Protein AF-0000000087536024 (afdb_homodimer)

pLDDT: mean 85.26, std 12.92, range [40.22, 97.88]

InterPro domains:
  IPR003742 RNA methyltransferase RlmH [PF02590] (1-146)
  IPR029026 tRNA (guanine-N1-)-methyltransferase, N-terminal [G3DSA:3.40.1280.10] (2-147)
  IPR029028 Alpha/beta knot methyltransferases [SSF75217] (9-145)

Foldseek 3Di:
DEEEEEFEADPPHDPVLVVLLVVLCVLCVVPYHYDYDYDHDPVVVLCVQPDPPQAAEAEEDADDADDDLQNVLVVVVVCVPVPGPYYYYYQYQDDPVVVVVLVPSHPPPRHYHHPYNDRDGRSVSSSSVSLSVSSSVCVVVVHDPPD/DEEEEEFEADPPHDPVLVVLLVVLCVLCVVPYHYDYDHDHDPVVVLCVQPDPPQAAEAEEDADDADDDLQNVLVVVVVVVPVPGPYYYYYQYQDDPVVVVVLVPSHPPPRHYHHPYNDRDGRSVSSSSVSLSVSSSVCVVVVHDPPD

Sequence (294 aa):
MKYEIYIQEPKKSQKFCKKAIAEYEKRLSRYCKISCKFVKKEKEWNSLLTKDTGMKKLLVQPGKAELTSEKLSDQLKKWEGSGMKGVMFFVPEWNEEATDKFAELGTDPIEPLVLSDFTMSSNMTGMVLYEQIYRGYRILHNHPYHKMKYEIYIQEPKKSQKFCKKAIAEYEKRLSRYCKISCKFVKKEKEWNSLLTKDTGMKKLLVQPGKAELTSEKLSDQLKKWEGSGMKGVMFFVPEWNEEATDKFAELGTDPIEPLVLSDFTMSSNMTGMVLYEQIYRGYRILHNHPYHK

Structure (mmCIF, N/CA/C/O backbone):
data_AF-0000000087536024-model_v1
#
loop_
_entity.id
_entity.type
_entity.pdbx_description
1 polymer 'Ribosomal RNA large subunit methyltransferase H'
#
loop_
_atom_site.group_PDB
_atom_site.id
_atom_site.type_symbol
_atom_site.label_atom_id
_atom_site.label_alt_id
_atom_site.label_comp_id
_atom_site.label_asym_id
_atom_site.label_entity_id
_atom_site.label_seq_id
_atom_site.pdbx_PDB_ins_code
_atom_site.Cartn_x
_atom_site.Cartn_y
_a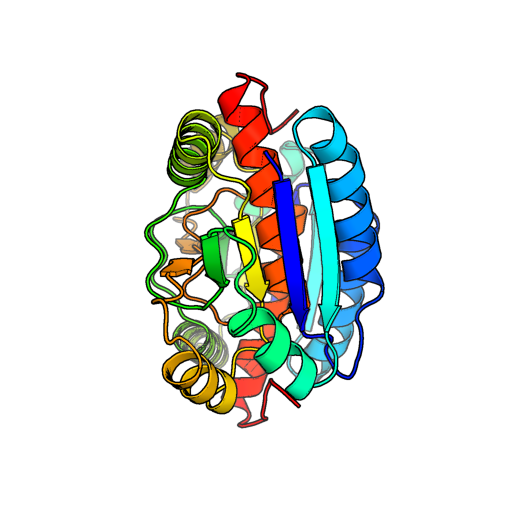tom_site.Cartn_z
_atom_site.occupancy
_atom_site.B_iso_or_equiv
_atom_site.auth_seq_id
_atom_site.auth_comp_id
_atom_site.auth_asym_id
_atom_site.auth_atom_id
_atom_site.pdbx_PDB_model_num
ATOM 1 N N . MET A 1 1 ? 10.164 -18.562 -12.812 1 88.75 1 MET A N 1
ATOM 2 C CA . MET A 1 1 ? 9.07 -18.75 -11.867 1 88.75 1 MET A CA 1
ATOM 3 C C . MET A 1 1 ? 7.793 -18.094 -12.375 1 88.75 1 MET A C 1
ATOM 5 O O . MET A 1 1 ? 7.848 -17.031 -13.016 1 88.75 1 MET A O 1
ATOM 9 N N . LYS A 1 2 ? 6.645 -18.797 -12.109 1 95.69 2 LYS A N 1
ATOM 10 C CA . LYS A 1 2 ? 5.348 -18.312 -12.555 1 95.69 2 LYS A CA 1
ATOM 11 C C . LYS A 1 2 ? 4.52 -17.797 -11.383 1 95.69 2 LYS A C 1
ATOM 13 O O . LYS A 1 2 ? 4.367 -18.484 -10.375 1 95.69 2 LYS A O 1
ATOM 18 N N . TYR A 1 3 ? 4.012 -16.531 -11.531 1 97.31 3 TYR A N 1
ATOM 19 C CA . TYR A 1 3 ? 3.115 -15.953 -10.531 1 97.31 3 TYR A CA 1
ATOM 20 C C . TYR A 1 3 ? 1.748 -15.656 -11.141 1 97.31 3 TYR A C 1
ATOM 22 O O . TYR A 1 3 ? 1.654 -15.062 -12.219 1 97.31 3 TYR A O 1
ATOM 30 N N . GLU A 1 4 ? 0.736 -16.078 -10.469 1 96.19 4 GLU A N 1
ATOM 31 C CA . GLU A 1 4 ? -0.632 -15.695 -10.805 1 96.19 4 GLU A CA 1
ATOM 32 C C . GLU A 1 4 ? -1.294 -14.938 -9.656 1 96.19 4 GLU A C 1
ATOM 34 O O . GLU A 1 4 ? -1.406 -15.461 -8.547 1 96.19 4 GLU A O 1
ATOM 39 N N . ILE A 1 5 ? -1.728 -13.727 -9.977 1 96.5 5 ILE A N 1
ATOM 40 C CA . ILE A 1 5 ? -2.332 -12.898 -8.938 1 96.5 5 ILE A CA 1
ATOM 41 C C . ILE A 1 5 ? -3.818 -12.703 -9.234 1 96.5 5 ILE A C 1
ATOM 43 O O . ILE A 1 5 ? -4.188 -12.219 -10.305 1 96.5 5 ILE A O 1
ATOM 47 N N . TYR A 1 6 ? -4.633 -13.125 -8.312 1 93.62 6 TYR A N 1
ATOM 48 C CA . TYR A 1 6 ? -6.078 -12.953 -8.406 1 93.62 6 TYR A CA 1
ATOM 49 C C . TYR A 1 6 ? -6.566 -11.875 -7.453 1 93.62 6 TYR A C 1
ATOM 51 O O . TYR A 1 6 ? -6.523 -12.055 -6.23 1 93.62 6 TYR A O 1
ATOM 59 N N . ILE A 1 7 ? -7.062 -10.766 -8.031 1 92.88 7 ILE A N 1
ATOM 60 C CA . ILE A 1 7 ? -7.5 -9.625 -7.242 1 92.88 7 ILE A CA 1
ATOM 61 C C . ILE A 1 7 ? -9.023 -9.492 -7.324 1 92.88 7 ILE A C 1
ATOM 63 O O . ILE A 1 7 ? -9.586 -9.477 -8.422 1 92.88 7 ILE A O 1
ATOM 67 N N . GLN A 1 8 ? -9.586 -9.453 -6.191 1 90.06 8 GLN A N 1
ATOM 68 C CA . GLN A 1 8 ? -11.023 -9.234 -6.207 1 90.06 8 GLN A CA 1
ATOM 69 C C . GLN A 1 8 ? -11.359 -7.84 -6.727 1 90.06 8 GLN A C 1
ATOM 71 O O . GLN A 1 8 ? -10.828 -6.84 -6.238 1 90.06 8 GLN A O 1
ATOM 76 N N . GLU A 1 9 ? -12.148 -7.816 -7.75 1 84.62 9 GLU A N 1
ATOM 77 C CA . GLU A 1 9 ? -12.539 -6.539 -8.336 1 84.62 9 GLU A CA 1
ATOM 78 C C . GLU A 1 9 ? -13.602 -5.84 -7.496 1 84.62 9 GLU A C 1
ATOM 80 O O . GLU A 1 9 ? -14.672 -6.398 -7.25 1 84.62 9 GLU A O 1
ATOM 85 N N . PRO A 1 10 ? -13.141 -4.629 -7.02 1 71.12 10 PRO A N 1
ATOM 86 C CA . PRO A 1 10 ? -14.172 -3.918 -6.262 1 71.12 10 PRO A CA 1
ATOM 87 C C . PRO A 1 10 ? -15.289 -3.371 -7.156 1 71.12 10 PRO A C 1
ATOM 89 O O . PRO A 1 10 ? -15.133 -3.32 -8.383 1 71.12 10 PRO A O 1
ATOM 92 N N . LYS A 1 11 ? -16.5 -3.182 -6.621 1 63.19 11 LYS A N 1
ATOM 93 C CA . LYS A 1 11 ? -17.641 -2.633 -7.336 1 63.19 11 LYS A CA 1
ATOM 94 C C . LYS A 1 11 ? -17.281 -1.325 -8.031 1 63.19 11 LYS A C 1
ATOM 96 O O . LYS A 1 11 ? -17.766 -1.051 -9.141 1 63.19 11 LYS A O 1
ATOM 101 N N . LYS A 1 12 ? -16.578 -0.546 -7.457 1 58.31 12 LYS A N 1
ATOM 102 C CA . LYS A 1 12 ? -16.094 0.674 -8.094 1 58.31 12 LYS A CA 1
ATOM 103 C C . LYS A 1 12 ? -14.609 0.573 -8.406 1 58.31 12 LYS A C 1
ATOM 105 O O . LYS A 1 12 ? -13.766 0.706 -7.512 1 58.31 12 LYS A O 1
ATOM 110 N N . SER A 1 13 ? -14.492 -0.101 -9.609 1 58.06 13 SER A N 1
ATOM 111 C CA . SER A 1 13 ? -13.133 -0.422 -10.039 1 58.06 13 SER A 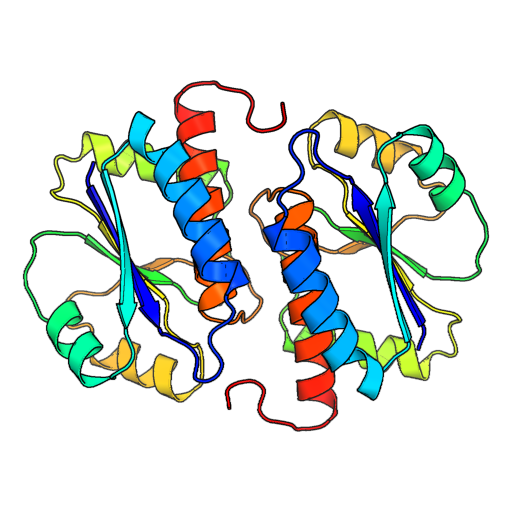CA 1
ATOM 112 C C . SER A 1 13 ? -12.281 0.837 -10.172 1 58.06 13 SER A C 1
ATOM 114 O O . SER A 1 13 ? -12.734 1.84 -10.734 1 58.06 13 SER A O 1
ATOM 116 N N . GLN A 1 14 ? -11.109 0.855 -9.609 1 65.31 14 GLN A N 1
ATOM 117 C CA . GLN A 1 14 ? -10.25 2.027 -9.719 1 65.31 14 GLN A CA 1
ATOM 118 C C . GLN A 1 14 ? -9.297 1.902 -10.906 1 65.31 14 GLN A C 1
ATOM 120 O O . GLN A 1 14 ? -8.477 0.985 -10.953 1 65.31 14 GLN A O 1
ATOM 125 N N . LYS A 1 15 ? -9.531 2.576 -12.07 1 76.06 15 LYS A N 1
ATOM 126 C CA . LYS A 1 15 ? -8.75 2.635 -13.305 1 76.06 15 LYS A CA 1
ATOM 127 C C . LYS A 1 15 ? -7.262 2.785 -13 1 76.06 15 LYS A C 1
ATOM 129 O O . LYS A 1 15 ? -6.422 2.205 -13.688 1 76.06 15 LYS A O 1
ATOM 134 N N . PHE A 1 16 ? -6.961 3.396 -11.953 1 81.75 16 PHE A N 1
ATOM 135 C CA . PHE A 1 16 ? -5.562 3.65 -11.625 1 81.75 16 PHE A CA 1
ATOM 136 C C . PHE A 1 16 ? -4.855 2.361 -11.219 1 81.75 16 PHE A C 1
ATOM 138 O O . PHE A 1 16 ? -3.664 2.191 -11.484 1 81.75 16 PHE A O 1
ATOM 145 N N . CYS A 1 17 ? -5.574 1.429 -10.695 1 87.12 17 CYS A N 1
ATOM 146 C CA . CYS A 1 17 ? -4.992 0.165 -10.258 1 87.12 17 CYS A CA 1
ATOM 147 C C . CYS A 1 17 ? -4.551 -0.678 -11.445 1 87.12 17 CYS A C 1
ATOM 149 O O . CYS A 1 17 ? -3.438 -1.206 -11.453 1 87.12 17 CYS A O 1
ATOM 151 N N . LYS A 1 18 ? -5.383 -0.719 -12.445 1 88.62 18 LYS A N 1
ATOM 152 C CA . LYS A 1 18 ? -5.074 -1.515 -13.633 1 88.62 18 LYS A CA 1
ATOM 153 C C . LYS A 1 18 ? -3.838 -0.978 -14.344 1 88.62 18 LYS A C 1
ATOM 155 O O . LYS A 1 18 ? -3.006 -1.752 -14.828 1 88.62 18 LYS A O 1
ATOM 160 N N . LYS A 1 19 ? -3.785 0.303 -14.398 1 88.25 19 LYS A N 1
ATOM 161 C CA . LYS A 1 19 ? -2.627 0.92 -15.039 1 88.25 19 LYS A CA 1
ATOM 162 C C . LYS A 1 19 ? -1.345 0.61 -14.273 1 88.25 19 LYS A C 1
ATOM 164 O O . LYS A 1 19 ? -0.315 0.297 -14.875 1 88.25 19 LYS A O 1
ATOM 169 N N . ALA A 1 20 ? -1.41 0.734 -12.977 1 90 20 ALA A N 1
ATOM 170 C CA . ALA A 1 20 ? -0.248 0.443 -12.141 1 90 20 ALA A CA 1
ATOM 171 C C . ALA A 1 20 ? 0.184 -1.014 -12.289 1 90 20 ALA A C 1
ATOM 173 O O . ALA A 1 20 ? 1.372 -1.302 -12.453 1 90 20 ALA A O 1
ATOM 174 N N . ILE A 1 21 ? -0.775 -1.881 -12.266 1 93.38 21 ILE A N 1
ATOM 175 C CA . ILE A 1 21 ? -0.502 -3.309 -12.375 1 93.38 21 ILE A CA 1
ATOM 176 C C . ILE A 1 21 ? 0.15 -3.609 -13.727 1 93.38 21 ILE A C 1
ATOM 178 O O . ILE A 1 21 ? 1.131 -4.352 -13.797 1 93.38 21 ILE A O 1
ATOM 182 N N . ALA A 1 22 ? -0.377 -3.045 -14.75 1 92.75 22 ALA A N 1
ATOM 183 C CA . ALA A 1 22 ? 0.18 -3.244 -16.094 1 92.75 22 ALA A CA 1
ATOM 184 C C . ALA A 1 22 ? 1.635 -2.787 -16.141 1 92.75 22 ALA A C 1
ATOM 186 O O . ALA A 1 22 ? 2.475 -3.447 -16.766 1 92.75 22 ALA A O 1
ATOM 187 N N . GLU A 1 23 ? 1.911 -1.717 -15.562 1 91.81 23 GLU A N 1
ATOM 188 C CA . GLU A 1 23 ? 3.275 -1.196 -15.539 1 91.81 23 GLU A CA 1
ATOM 189 C C . GLU A 1 23 ? 4.223 -2.156 -14.828 1 91.81 23 GLU A C 1
ATOM 191 O O . GLU A 1 23 ? 5.312 -2.443 -15.32 1 91.81 23 GLU A O 1
ATOM 196 N N . TYR A 1 24 ? 3.809 -2.627 -13.688 1 94.88 24 TYR A N 1
ATOM 197 C CA . TYR A 1 24 ? 4.668 -3.529 -12.93 1 94.88 24 TYR A CA 1
ATOM 198 C C . TYR A 1 24 ? 4.809 -4.871 -13.641 1 94.88 24 TYR A C 1
ATOM 200 O O . TYR A 1 24 ? 5.859 -5.512 -13.57 1 94.88 24 TYR A O 1
ATOM 208 N N . GLU A 1 25 ? 3.748 -5.32 -14.25 1 95.69 25 GLU A N 1
ATOM 209 C CA . GLU A 1 25 ? 3.846 -6.547 -15.039 1 95.69 25 GLU A CA 1
ATOM 210 C C . GLU A 1 25 ? 4.91 -6.422 -16.125 1 95.69 25 GLU A C 1
ATOM 212 O O . GLU A 1 25 ? 5.695 -7.348 -16.344 1 95.69 25 GLU A O 1
ATOM 217 N N . LYS A 1 26 ? 4.836 -5.324 -16.766 1 95 26 LYS A N 1
ATOM 218 C CA . LYS A 1 26 ? 5.836 -5.078 -17.797 1 95 26 LYS A CA 1
ATOM 219 C C . LYS A 1 26 ? 7.246 -5.113 -17.219 1 95 26 LYS A C 1
ATOM 221 O O . LYS A 1 26 ? 8.133 -5.777 -17.766 1 95 26 LYS A O 1
ATOM 226 N N . ARG A 1 27 ? 7.508 -4.449 -16.141 1 94.06 27 ARG A N 1
ATOM 227 C CA . ARG A 1 27 ? 8.82 -4.418 -15.5 1 94.06 27 ARG A CA 1
ATOM 228 C C . ARG A 1 27 ? 9.234 -5.812 -15.047 1 94.06 27 ARG A C 1
ATOM 230 O O . ARG A 1 27 ? 10.398 -6.191 -15.188 1 94.06 27 ARG A O 1
ATOM 237 N N . LEU A 1 28 ? 8.297 -6.52 -14.531 1 97.06 28 LEU A N 1
ATOM 238 C CA . LEU A 1 28 ? 8.562 -7.82 -13.93 1 97.06 28 LEU A CA 1
ATOM 239 C C . LEU A 1 28 ? 8.805 -8.875 -15 1 97.06 28 LEU A C 1
ATOM 241 O O . LEU A 1 28 ? 9.383 -9.93 -14.719 1 97.06 28 LEU A O 1
ATOM 245 N N . SER A 1 29 ? 8.281 -8.594 -16.188 1 95.69 29 SER A N 1
ATOM 246 C CA . SER A 1 29 ? 8.398 -9.555 -17.266 1 95.69 29 SER A CA 1
ATOM 247 C C . SER A 1 29 ? 9.859 -9.875 -17.578 1 95.69 29 SER A C 1
ATOM 249 O O . SER A 1 29 ? 10.164 -10.914 -18.156 1 95.69 29 SER A O 1
ATOM 251 N N . ARG A 1 30 ? 10.781 -9.086 -17.125 1 95 30 ARG A N 1
ATOM 252 C CA . ARG A 1 30 ? 12.211 -9.312 -17.312 1 95 30 ARG A CA 1
ATOM 253 C C . ARG A 1 30 ? 12.734 -10.367 -16.344 1 95 30 ARG A C 1
ATOM 255 O O . ARG A 1 30 ? 13.828 -10.898 -16.531 1 95 30 ARG A O 1
ATOM 262 N N . TYR A 1 31 ? 11.969 -10.625 -15.336 1 95.06 31 TYR A N 1
ATOM 263 C CA . TYR A 1 31 ? 12.469 -11.477 -14.258 1 95.06 31 TYR A CA 1
ATOM 264 C C . TYR A 1 31 ? 11.664 -12.766 -14.172 1 95.06 31 TYR A C 1
ATOM 266 O O . TYR A 1 31 ? 12.203 -13.82 -13.82 1 95.06 31 TYR A O 1
ATOM 274 N N . CYS A 1 32 ? 10.375 -12.648 -14.453 1 96.12 32 CYS A N 1
ATOM 275 C CA . CYS A 1 32 ? 9.484 -13.781 -14.219 1 96.12 32 CYS A CA 1
ATOM 276 C C . CYS A 1 32 ? 8.242 -13.695 -15.094 1 96.12 32 CYS A C 1
ATOM 278 O O . CYS A 1 32 ? 8.047 -12.703 -15.805 1 96.12 32 CYS A O 1
ATOM 280 N N . LYS A 1 33 ? 7.539 -14.805 -15.117 1 96.88 33 LYS A N 1
ATOM 281 C CA . LYS A 1 33 ? 6.199 -14.797 -15.703 1 96.88 33 LYS A CA 1
ATOM 282 C C . LYS A 1 33 ? 5.148 -14.438 -14.656 1 96.88 33 LYS A C 1
ATOM 284 O O . LYS A 1 33 ? 5.012 -15.125 -13.641 1 96.88 33 LYS A O 1
ATOM 289 N N . ILE A 1 34 ? 4.441 -13.328 -14.906 1 97.88 34 ILE A N 1
ATOM 290 C CA . ILE A 1 34 ? 3.463 -12.875 -13.922 1 97.88 34 ILE A CA 1
ATOM 291 C C . ILE A 1 34 ? 2.203 -12.383 -14.633 1 97.88 34 ILE A C 1
ATOM 293 O O . ILE A 1 34 ? 2.285 -11.734 -15.672 1 97.88 34 ILE A O 1
ATOM 297 N N . SER A 1 35 ? 1.067 -12.719 -14.047 1 96.69 35 SER A N 1
ATOM 298 C CA . SER A 1 35 ? -0.205 -12.281 -14.617 1 96.69 35 SER A CA 1
ATOM 299 C C . SER A 1 35 ? -1.207 -11.93 -13.523 1 96.69 35 SER A C 1
ATOM 301 O O . SER A 1 35 ? -1.094 -12.414 -12.391 1 96.69 35 SER A O 1
ATOM 303 N N . CYS A 1 36 ? -2.062 -11.078 -13.914 1 96.12 36 CYS A N 1
ATOM 304 C CA . CYS A 1 36 ? -3.123 -10.656 -13.008 1 96.12 36 CYS A CA 1
ATOM 305 C C . CYS A 1 36 ? -4.496 -10.961 -13.594 1 96.12 36 CYS A C 1
ATOM 307 O O . CYS A 1 36 ? -4.723 -10.766 -14.789 1 96.12 36 CYS A O 1
ATOM 309 N N . LYS A 1 37 ? -5.367 -11.484 -12.773 1 93.56 37 LYS A N 1
ATOM 310 C CA . LYS A 1 37 ? -6.777 -11.641 -13.125 1 93.56 37 LYS A CA 1
ATOM 311 C C . LYS A 1 37 ? -7.676 -11.008 -12.062 1 93.56 37 LYS A C 1
ATOM 313 O O . LYS A 1 37 ? -7.543 -11.297 -10.875 1 93.56 37 LYS A O 1
ATOM 318 N N . PHE A 1 38 ? -8.508 -10.133 -12.516 1 92.25 38 PHE A N 1
ATOM 319 C CA . PHE A 1 38 ? -9.508 -9.555 -11.625 1 92.25 38 PHE A CA 1
ATOM 320 C C . PHE A 1 38 ? -10.727 -10.469 -11.508 1 92.25 38 PHE A C 1
ATOM 322 O O . PHE A 1 38 ? -11.289 -10.891 -12.523 1 92.25 38 PHE A O 1
ATOM 329 N N . VAL A 1 39 ? -11.055 -10.797 -10.289 1 88.69 39 VAL A N 1
ATOM 330 C CA . VAL A 1 39 ? -12.133 -11.742 -10.031 1 88.69 39 VAL A CA 1
ATOM 331 C C . VAL A 1 39 ? -13.336 -11.016 -9.438 1 88.69 39 VAL A C 1
ATOM 333 O O . VAL A 1 39 ? -13.211 -10.32 -8.43 1 88.69 39 VAL A O 1
ATOM 336 N N . LYS A 1 40 ? -14.484 -11.133 -10.016 1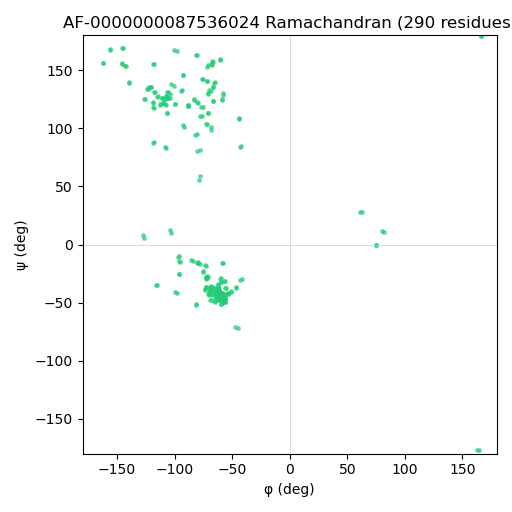 80.81 40 LYS A N 1
ATOM 337 C CA . LYS A 1 40 ? -15.695 -10.453 -9.57 1 80.81 40 LYS A CA 1
ATOM 338 C C . LYS A 1 40 ? -16.578 -11.383 -8.742 1 80.81 40 LYS A C 1
ATOM 340 O O . LYS A 1 40 ? -17.109 -10.977 -7.699 1 80.81 40 LYS A O 1
ATOM 345 N N . LYS A 1 41 ? -16.688 -12.594 -9.164 1 74.44 41 LYS A N 1
ATOM 346 C CA . LYS A 1 41 ? -17.672 -13.508 -8.594 1 74.44 41 LYS A CA 1
ATOM 347 C C . LYS A 1 41 ? -17.031 -14.453 -7.582 1 74.44 41 LYS A C 1
ATOM 349 O O . LYS A 1 41 ? -15.938 -14.977 -7.82 1 74.44 41 LYS A O 1
ATOM 354 N N . GLU A 1 42 ? -17.672 -14.609 -6.555 1 71.12 42 GLU A N 1
ATOM 355 C CA . GLU A 1 42 ? -17.234 -15.523 -5.5 1 71.12 42 GLU A CA 1
ATOM 356 C C . GLU A 1 42 ? -16.984 -16.922 -6.047 1 71.12 42 GLU A C 1
ATOM 358 O O . GLU A 1 42 ? -16.031 -17.578 -5.648 1 71.12 42 GLU A O 1
ATOM 363 N N . LYS A 1 43 ? -17.859 -17.406 -6.922 1 73.38 43 LYS A N 1
ATOM 364 C CA . LYS A 1 43 ? -17.75 -18.75 -7.488 1 73.38 43 LYS A CA 1
ATOM 365 C C . LYS A 1 43 ? -16.406 -18.953 -8.188 1 73.38 43 LYS A C 1
ATOM 367 O O . LYS A 1 43 ? -15.844 -20.047 -8.148 1 73.38 43 LYS A O 1
ATOM 372 N N . GLU A 1 44 ? -15.938 -17.969 -8.68 1 80.06 44 GLU A N 1
ATOM 373 C CA . GLU A 1 44 ? -14.641 -18.047 -9.344 1 80.06 44 GLU A CA 1
ATOM 374 C C . GLU A 1 44 ? -13.516 -18.297 -8.344 1 80.06 44 GLU A C 1
ATOM 376 O O . GLU A 1 44 ? -12.594 -19.062 -8.609 1 80.06 44 GLU A O 1
ATOM 381 N N . TRP A 1 45 ? -13.672 -17.688 -7.184 1 77.81 45 TRP A N 1
ATOM 382 C CA . TRP A 1 45 ? -12.695 -17.875 -6.117 1 77.81 45 TRP A CA 1
ATOM 383 C C . TRP A 1 45 ? -12.633 -19.344 -5.695 1 77.81 45 TRP A C 1
ATOM 385 O O . TRP A 1 45 ? -11.555 -19.922 -5.574 1 77.81 45 TRP A O 1
ATOM 395 N N . ASN A 1 46 ? -13.789 -19.891 -5.574 1 76.44 46 ASN A N 1
ATOM 396 C CA . ASN A 1 46 ? -13.891 -21.266 -5.113 1 76.44 46 ASN A CA 1
ATOM 397 C C . ASN A 1 46 ? -13.234 -22.234 -6.094 1 76.44 46 ASN A C 1
ATOM 399 O O . ASN A 1 46 ? -12.5 -23.141 -5.684 1 76.44 46 ASN A O 1
ATOM 403 N N . SER A 1 47 ? -13.484 -22.031 -7.297 1 81.94 47 SER A N 1
ATOM 404 C CA . SER A 1 47 ? -12.906 -22.875 -8.328 1 81.94 47 SER A CA 1
ATOM 405 C C . SER A 1 47 ? -11.383 -22.781 -8.336 1 81.94 47 SER A C 1
ATOM 407 O O . SER A 1 47 ? -10.688 -23.797 -8.453 1 81.94 47 SER A O 1
ATOM 409 N N . LEU A 1 48 ? -10.898 -21.625 -8.102 1 81.62 48 LEU A N 1
ATOM 410 C CA . LEU A 1 48 ? -9.461 -21.391 -8.141 1 81.62 48 LEU A CA 1
ATOM 411 C C . LEU A 1 48 ? -8.781 -22 -6.914 1 81.62 48 LEU A C 1
ATOM 413 O O . LEU A 1 48 ? -7.691 -22.562 -7.016 1 81.62 48 LEU A O 1
ATOM 417 N N . LEU A 1 49 ? -9.438 -21.875 -5.859 1 78.75 49 LEU A N 1
ATOM 418 C CA . LEU A 1 49 ? -8.867 -22.328 -4.594 1 78.75 49 LEU A CA 1
ATOM 419 C C . LEU A 1 49 ? -8.859 -23.844 -4.523 1 78.75 49 LEU A C 1
ATOM 421 O O . LEU A 1 49 ? -7.973 -24.438 -3.902 1 78.75 49 LEU A O 1
ATOM 425 N N . THR A 1 50 ? -9.773 -24.422 -5.191 1 79 50 THR A N 1
ATOM 426 C CA . THR A 1 50 ? -9.93 -25.875 -5.066 1 79 50 THR A CA 1
ATOM 427 C C . THR A 1 50 ? -9.203 -26.594 -6.203 1 79 50 THR A C 1
ATOM 429 O O . THR A 1 50 ? -8.961 -27.797 -6.125 1 79 50 THR A O 1
ATOM 432 N N . LYS A 1 51 ? -8.852 -25.844 -7.191 1 80.25 51 LYS A N 1
ATOM 433 C CA . LYS A 1 51 ? -8.156 -26.438 -8.328 1 80.25 51 LYS A CA 1
ATOM 434 C C . LYS A 1 51 ? -6.734 -26.844 -7.945 1 80.25 51 LYS A C 1
ATOM 436 O O . LYS A 1 51 ? -6.031 -26.094 -7.27 1 80.25 51 LYS A O 1
ATOM 441 N N . ASP A 1 52 ? -6.398 -28.031 -8.273 1 81.12 52 ASP A N 1
ATOM 442 C CA . ASP A 1 52 ? -5.031 -28.5 -8.062 1 81.12 52 ASP A CA 1
ATOM 443 C C . ASP A 1 52 ? -4.117 -28.047 -9.195 1 81.12 52 ASP A C 1
ATOM 445 O O . ASP A 1 52 ? -4.039 -28.703 -10.234 1 81.12 52 ASP A O 1
ATOM 449 N N . THR A 1 53 ? -3.461 -27 -9.078 1 82.69 53 THR A N 1
ATOM 450 C CA . THR A 1 53 ? -2.584 -26.422 -10.094 1 82.69 53 THR A CA 1
ATOM 451 C C . THR A 1 53 ? -1.136 -26.828 -9.852 1 82.69 53 THR A C 1
ATOM 453 O O . THR A 1 53 ? -0.286 -26.672 -10.734 1 82.69 53 THR A O 1
ATOM 456 N N . GLY A 1 54 ? -0.918 -27.438 -8.664 1 87.5 54 GLY A N 1
ATOM 457 C CA . GLY A 1 54 ? 0.457 -27.719 -8.281 1 87.5 54 GLY A CA 1
ATOM 458 C C . GLY A 1 54 ? 1.205 -26.469 -7.836 1 87.5 54 GLY A C 1
ATOM 459 O O . GLY A 1 54 ? 2.377 -26.547 -7.461 1 87.5 54 GLY A O 1
ATOM 460 N N . MET A 1 55 ? 0.527 -25.391 -7.871 1 91.38 55 MET A N 1
ATOM 461 C CA . MET A 1 55 ? 1.132 -24.125 -7.461 1 91.38 55 MET A CA 1
ATOM 462 C C . MET A 1 55 ? 0.869 -23.859 -5.984 1 91.38 55 MET A C 1
ATOM 464 O O . MET A 1 55 ? -0.14 -24.297 -5.434 1 91.38 55 MET A O 1
ATOM 468 N N . LYS A 1 56 ? 1.83 -23.25 -5.402 1 90.81 56 LYS A N 1
ATOM 469 C CA . LYS A 1 56 ? 1.6 -22.766 -4.043 1 90.81 56 LYS A CA 1
ATOM 470 C C . LYS A 1 56 ? 0.533 -21.688 -4.016 1 90.81 56 LYS A C 1
ATOM 472 O O . LYS A 1 56 ? 0.507 -20.812 -4.887 1 90.81 56 LYS A O 1
ATOM 477 N N . LYS A 1 57 ? -0.311 -21.766 -3 1 90.25 57 LYS A N 1
ATOM 478 C CA . LYS A 1 57 ? -1.383 -20.781 -2.879 1 90.25 57 LYS A CA 1
ATOM 479 C C . LYS A 1 57 ? -1.202 -19.922 -1.631 1 90.25 57 LYS A C 1
ATOM 481 O O . LYS A 1 57 ? -1.024 -20.453 -0.529 1 90.25 57 LYS A O 1
ATOM 486 N N . LEU A 1 58 ? -1.226 -18.625 -1.847 1 91.38 58 LEU A N 1
ATOM 487 C CA . LEU A 1 58 ? -1.095 -17.672 -0.749 1 91.38 58 LEU A CA 1
ATOM 488 C C . LEU A 1 58 ? -2.295 -16.734 -0.698 1 91.38 58 LEU A C 1
ATOM 490 O O . LEU A 1 58 ? -2.732 -16.219 -1.731 1 91.38 58 LEU A O 1
ATOM 494 N N . LEU A 1 59 ? -2.793 -16.531 0.502 1 90.12 59 LEU A N 1
ATOM 495 C CA . LEU A 1 59 ? -3.838 -15.547 0.743 1 90.12 59 LEU A CA 1
ATOM 496 C C . LEU A 1 59 ? -3.246 -14.258 1.31 1 90.12 59 LEU A C 1
ATOM 498 O O . LEU A 1 59 ? -2.635 -14.273 2.381 1 90.12 59 LEU A O 1
ATOM 502 N N . VAL A 1 60 ? -3.496 -13.195 0.542 1 91.62 60 VAL A N 1
ATOM 503 C CA . VAL A 1 60 ? -3.002 -11.906 1.029 1 91.62 60 VAL A CA 1
ATOM 504 C C . VAL A 1 60 ? -4.051 -11.266 1.936 1 91.62 60 VAL A C 1
ATOM 506 O O . VAL A 1 60 ? -5.176 -11.008 1.508 1 91.62 60 VAL A O 1
ATOM 509 N N . GLN A 1 61 ? -3.584 -11.07 3.156 1 88.25 61 GLN A N 1
ATOM 510 C CA . GLN A 1 61 ? -4.516 -10.562 4.156 1 88.25 61 GLN A CA 1
ATOM 511 C C . GLN A 1 61 ? -3.811 -9.641 5.148 1 88.25 61 GLN A C 1
ATOM 513 O O . GLN A 1 61 ? -2.586 -9.688 5.285 1 88.25 61 GLN A O 1
ATOM 518 N N . PRO A 1 62 ? -4.691 -8.742 5.734 1 88.69 62 PRO A N 1
ATOM 519 C CA . PRO A 1 62 ? -4.082 -7.953 6.801 1 88.69 62 PRO A CA 1
ATOM 520 C C . PRO A 1 62 ? -3.697 -8.797 8.016 1 88.69 62 PRO A C 1
ATOM 522 O O . PRO A 1 62 ? -4.258 -9.875 8.227 1 88.69 62 PRO A O 1
ATOM 525 N N . GLY A 1 63 ? -2.73 -8.273 8.789 1 86 63 GLY A N 1
ATOM 526 C CA . GLY A 1 63 ? -2.258 -8.938 9.992 1 86 63 GLY A CA 1
ATOM 527 C C . GLY A 1 63 ? -0.938 -8.391 10.5 1 86 63 GLY A C 1
ATOM 528 O O . GLY A 1 63 ? -0.478 -7.34 10.039 1 86 63 GLY A O 1
ATOM 529 N N . LYS A 1 64 ? -0.428 -9.008 11.547 1 79.69 64 LYS A N 1
ATOM 530 C CA . LYS A 1 64 ? 0.878 -8.586 12.039 1 79.69 64 LYS A CA 1
ATOM 531 C C . LYS A 1 64 ? 1.982 -8.938 11.047 1 79.69 64 LYS A C 1
ATOM 533 O O . LYS A 1 64 ? 2.422 -10.094 10.984 1 79.69 64 LYS A O 1
ATOM 538 N N . ALA A 1 65 ? 2.312 -7.957 10.328 1 72.44 65 ALA A N 1
ATOM 539 C CA . ALA A 1 65 ? 3.293 -8.164 9.266 1 72.44 65 ALA A CA 1
ATOM 540 C C . ALA A 1 65 ? 4.664 -8.508 9.844 1 72.44 65 ALA A C 1
ATOM 542 O O . ALA A 1 65 ? 5.07 -7.945 10.867 1 72.44 65 ALA A O 1
ATOM 543 N N . GLU A 1 66 ? 5.266 -9.531 9.195 1 78.5 66 GLU A N 1
ATOM 544 C CA . GLU A 1 66 ? 6.629 -9.883 9.578 1 78.5 66 GLU A CA 1
ATOM 545 C C . GLU A 1 66 ? 7.555 -9.93 8.367 1 78.5 66 GLU A C 1
ATOM 547 O O . GLU A 1 66 ? 8.742 -10.234 8.5 1 78.5 66 GLU A O 1
ATOM 552 N N . LEU A 1 67 ? 7.031 -9.508 7.277 1 86.06 67 LEU A N 1
ATOM 553 C CA . LEU A 1 67 ? 7.816 -9.594 6.051 1 86.06 67 LEU A CA 1
ATOM 554 C C . LEU A 1 67 ? 8.367 -8.219 5.66 1 86.06 67 LEU A C 1
ATOM 556 O O . LEU A 1 67 ? 7.625 -7.234 5.652 1 86.06 67 LEU A O 1
ATOM 560 N N . THR A 1 68 ? 9.625 -8.164 5.477 1 91.38 68 THR A N 1
ATOM 561 C CA . THR A 1 68 ? 10.273 -7.012 4.859 1 91.38 68 THR A CA 1
ATOM 562 C C . THR A 1 68 ? 10.531 -7.266 3.377 1 91.38 68 THR A C 1
ATOM 564 O O . THR A 1 68 ? 10.375 -8.391 2.9 1 91.38 68 THR A O 1
ATOM 567 N N . SER A 1 69 ? 10.844 -6.219 2.74 1 94 69 SER A N 1
ATOM 568 C CA . SER A 1 69 ? 11.188 -6.395 1.333 1 94 69 SER A CA 1
ATOM 569 C C . SER A 1 69 ? 12.32 -7.398 1.161 1 94 69 SER A C 1
ATOM 571 O O . SER A 1 69 ? 12.289 -8.234 0.252 1 94 69 SER A O 1
ATOM 573 N N . GLU A 1 70 ? 13.258 -7.348 2.08 1 93.31 70 GLU A N 1
ATOM 574 C CA . GLU A 1 70 ? 14.398 -8.266 2.023 1 93.31 70 GLU A CA 1
ATOM 575 C C . GLU A 1 70 ? 13.953 -9.703 2.285 1 93.31 70 GLU A C 1
ATOM 577 O O . GLU A 1 70 ? 14.414 -10.633 1.612 1 93.31 70 GLU A O 1
ATOM 582 N N . LYS A 1 71 ? 13.117 -9.844 3.248 1 94.31 71 LYS A N 1
ATOM 583 C CA . LYS A 1 71 ? 12.617 -11.18 3.564 1 94.31 71 LYS A CA 1
ATOM 584 C C . LYS A 1 71 ? 11.789 -11.742 2.418 1 94.31 71 LYS A C 1
ATOM 586 O O . LYS A 1 71 ? 11.836 -12.938 2.135 1 94.31 71 LYS A O 1
ATOM 591 N N . LEU A 1 72 ? 11.008 -10.891 1.757 1 94.75 72 LEU A N 1
ATOM 592 C CA . LEU A 1 72 ? 10.258 -11.344 0.586 1 94.75 72 LEU A CA 1
ATOM 593 C C . LEU A 1 72 ? 11.203 -11.742 -0.542 1 94.75 72 LEU A C 1
ATOM 595 O O . LEU A 1 72 ? 10.969 -12.734 -1.232 1 94.75 72 LEU A O 1
ATOM 599 N N . SER A 1 73 ? 12.211 -10.969 -0.7 1 95.69 73 SER A N 1
ATOM 600 C CA . SER A 1 73 ? 13.211 -11.312 -1.703 1 95.69 73 SER A CA 1
ATOM 601 C C . SER A 1 73 ? 13.781 -12.703 -1.458 1 95.69 73 SER A C 1
ATOM 603 O O . SER A 1 73 ? 13.914 -13.5 -2.391 1 95.69 73 SER A O 1
ATOM 605 N N . ASP A 1 74 ? 14.117 -12.922 -0.207 1 95.56 74 ASP A N 1
ATOM 606 C CA . ASP A 1 74 ? 14.625 -14.234 0.168 1 95.56 74 ASP A CA 1
ATOM 607 C C . ASP A 1 74 ? 13.609 -15.328 -0.151 1 95.56 74 ASP A C 1
ATOM 609 O O . ASP A 1 74 ? 13.984 -16.406 -0.621 1 95.56 74 ASP A O 1
ATOM 613 N N . GLN A 1 75 ? 12.383 -15.062 0.114 1 94.12 75 GLN A N 1
ATOM 614 C CA . GLN A 1 75 ? 11.32 -16.016 -0.162 1 94.12 75 GLN A CA 1
ATOM 615 C C . GLN A 1 75 ? 11.188 -16.281 -1.66 1 94.12 75 GLN A C 1
ATOM 617 O O . GLN A 1 75 ? 10.992 -17.422 -2.084 1 94.12 75 GLN A O 1
ATOM 622 N N . LEU A 1 76 ? 11.258 -15.242 -2.447 1 95.25 76 LEU A N 1
ATOM 623 C CA . LEU A 1 76 ? 11.211 -15.383 -3.898 1 95.25 76 LEU A CA 1
ATOM 624 C C . LEU A 1 76 ? 12.336 -16.281 -4.395 1 95.25 76 LEU A C 1
ATOM 626 O O . LEU A 1 76 ? 12.117 -17.156 -5.23 1 95.25 76 LEU A O 1
ATOM 630 N N . LYS A 1 77 ? 13.492 -16.094 -3.842 1 95.31 77 LYS A N 1
ATOM 631 C CA . LYS A 1 77 ? 14.648 -16.906 -4.188 1 95.31 77 LYS A CA 1
ATOM 632 C C . LYS A 1 77 ? 14.406 -18.375 -3.846 1 95.31 77 LYS A C 1
ATOM 634 O O . LYS A 1 77 ? 14.711 -19.266 -4.645 1 95.31 77 LYS A O 1
ATOM 639 N N . LYS A 1 78 ? 13.898 -18.516 -2.686 1 95 78 LYS A N 1
ATOM 640 C CA . LYS A 1 78 ? 13.602 -19.875 -2.24 1 95 78 LYS A CA 1
ATOM 641 C C . LYS A 1 78 ? 12.602 -20.562 -3.178 1 95 78 LYS A C 1
ATOM 643 O O . LYS A 1 78 ? 12.758 -21.734 -3.514 1 95 78 LYS A O 1
ATOM 648 N N . TRP A 1 79 ? 11.562 -19.844 -3.559 1 93.94 79 TRP A N 1
ATOM 649 C CA . TRP A 1 79 ? 10.57 -20.391 -4.48 1 93.94 79 TRP A CA 1
ATOM 650 C C . TRP A 1 79 ? 11.211 -20.75 -5.816 1 93.94 79 TRP A C 1
ATOM 652 O O . TRP A 1 79 ? 10.938 -21.812 -6.371 1 93.94 79 TRP A O 1
ATOM 662 N N . GLU A 1 80 ? 12.008 -19.922 -6.316 1 92.12 80 GLU A N 1
ATOM 663 C CA . GLU A 1 80 ? 12.664 -20.156 -7.598 1 92.12 80 GLU A CA 1
ATOM 664 C C . GLU A 1 80 ? 13.547 -21.406 -7.551 1 92.12 80 GLU A C 1
ATOM 666 O O . GLU A 1 80 ? 13.617 -22.156 -8.523 1 92.12 80 GLU A O 1
ATOM 671 N N . GLY A 1 81 ? 14.195 -21.641 -6.465 1 92.38 81 GLY A N 1
ATOM 672 C CA . GLY A 1 81 ? 15.109 -22.766 -6.332 1 92.38 81 GLY A CA 1
ATOM 673 C C . GLY A 1 81 ? 14.422 -24.062 -5.957 1 92.38 81 GLY A C 1
ATOM 674 O O . GLY A 1 81 ? 15.031 -25.125 -5.992 1 92.38 81 GLY A O 1
ATOM 675 N N . SER A 1 82 ? 13.227 -24.016 -5.539 1 92.19 82 SER A N 1
ATOM 676 C CA . SER A 1 82 ? 12.523 -25.172 -5.012 1 92.19 82 SER A CA 1
ATOM 677 C C . SER A 1 82 ? 11.992 -26.062 -6.133 1 92.19 82 SER A C 1
ATOM 679 O O . SER A 1 82 ? 11.586 -27.203 -5.895 1 92.19 82 SER A O 1
ATOM 681 N N . GLY A 1 83 ? 11.906 -25.641 -7.402 1 89.31 83 GLY A N 1
ATOM 682 C CA . GLY A 1 83 ? 11.359 -26.391 -8.516 1 89.31 83 GLY A CA 1
ATOM 683 C C . GLY A 1 83 ? 9.844 -26.359 -8.578 1 89.31 83 GLY A C 1
ATOM 684 O O . GLY A 1 83 ? 9.234 -27.109 -9.336 1 89.31 83 GLY A O 1
ATOM 685 N N . MET A 1 84 ? 9.289 -25.5 -7.805 1 89.69 84 MET A N 1
ATOM 686 C CA . MET A 1 84 ? 7.836 -25.391 -7.793 1 89.69 84 MET A CA 1
ATOM 687 C C . MET A 1 84 ? 7.316 -24.844 -9.117 1 89.69 84 MET A C 1
ATOM 689 O O . MET A 1 84 ? 8.039 -24.125 -9.82 1 89.69 84 MET A O 1
ATOM 693 N N . LYS A 1 85 ? 6.09 -25.188 -9.391 1 91.44 85 LYS A N 1
ATOM 694 C CA . LYS A 1 85 ? 5.457 -24.766 -10.633 1 91.44 85 LYS A CA 1
ATOM 695 C C . LYS A 1 85 ? 5.203 -23.266 -10.641 1 91.44 85 LYS A C 1
ATOM 697 O O . LYS A 1 85 ? 5.293 -22.625 -11.688 1 91.44 85 LYS A O 1
ATOM 702 N N . GLY A 1 86 ? 4.793 -22.719 -9.5 1 94.69 86 GLY A N 1
ATOM 703 C CA . GLY A 1 86 ? 4.484 -21.312 -9.383 1 94.69 86 GLY A CA 1
ATOM 704 C C . GLY A 1 86 ? 3.723 -20.969 -8.117 1 94.69 86 GLY A C 1
ATOM 705 O O . GLY A 1 86 ? 3.525 -21.812 -7.254 1 94.69 86 GLY A O 1
ATOM 706 N N . VAL A 1 87 ? 3.449 -19.766 -7.988 1 94.81 87 VAL A N 1
ATOM 707 C CA . VAL A 1 87 ? 2.727 -19.281 -6.816 1 94.81 87 VAL A CA 1
ATOM 708 C C . VAL A 1 87 ? 1.469 -18.547 -7.254 1 94.81 87 VAL A C 1
ATOM 710 O O . VAL A 1 87 ? 1.514 -17.719 -8.18 1 94.81 87 VAL A O 1
ATOM 713 N N . MET A 1 88 ? 0.35 -18.859 -6.594 1 93.88 88 MET A N 1
ATOM 714 C CA . MET A 1 88 ? -0.908 -18.141 -6.77 1 93.88 88 MET A CA 1
ATOM 715 C C . MET A 1 88 ? -1.196 -17.25 -5.566 1 93.88 88 MET A C 1
ATOM 717 O O . MET A 1 88 ? -1.193 -17.719 -4.426 1 93.88 88 MET A O 1
ATOM 721 N N . PHE A 1 89 ? -1.421 -15.992 -5.887 1 94.5 89 PHE A N 1
ATOM 722 C CA . PHE A 1 89 ? -1.8 -15.055 -4.836 1 94.5 89 PHE A CA 1
ATOM 723 C C . PHE A 1 89 ? -3.281 -14.711 -4.926 1 94.5 89 PHE A C 1
ATOM 725 O O . PHE A 1 89 ? -3.781 -14.375 -6.004 1 94.5 89 PHE A O 1
ATOM 732 N N . PHE A 1 90 ? -3.91 -14.797 -3.799 1 91.5 90 PHE A N 1
ATOM 733 C CA . PHE A 1 90 ? -5.309 -14.391 -3.709 1 91.5 90 PHE A CA 1
ATOM 734 C C . PHE A 1 90 ? -5.449 -13.117 -2.885 1 91.5 90 PHE A C 1
ATOM 736 O O . PHE A 1 90 ? -5.055 -13.078 -1.716 1 91.5 90 PHE A O 1
ATOM 743 N N . VAL A 1 91 ? -6.023 -12.102 -3.545 1 92.25 91 VAL A N 1
ATOM 744 C CA . VAL A 1 91 ? -6.191 -10.789 -2.928 1 92.25 91 VAL A CA 1
ATOM 745 C C . VAL A 1 91 ? -7.676 -10.445 -2.844 1 92.25 91 VAL A C 1
ATOM 747 O O . VAL A 1 91 ? -8.227 -9.805 -3.742 1 92.25 91 VAL A O 1
ATOM 750 N N . PRO A 1 92 ? -8.289 -10.852 -1.804 1 89 92 PRO A N 1
ATOM 751 C CA . PRO A 1 92 ? -9.711 -10.539 -1.646 1 89 92 PRO A CA 1
ATOM 752 C C . PRO A 1 92 ? -9.953 -9.125 -1.127 1 89 92 PRO A C 1
ATOM 754 O O . PRO A 1 92 ? -9.016 -8.445 -0.715 1 89 92 PRO A O 1
ATOM 757 N N . GLU A 1 93 ? -11.195 -8.711 -1.311 1 86.94 93 GLU A N 1
ATOM 758 C CA . GLU A 1 93 ? -11.633 -7.562 -0.52 1 86.94 93 GLU A CA 1
ATOM 759 C C . GLU A 1 93 ? -11.836 -7.945 0.942 1 86.94 93 GLU A C 1
ATOM 761 O O . GLU A 1 93 ? -12.828 -8.594 1.286 1 86.94 93 GLU A O 1
ATOM 766 N N . TRP A 1 94 ? -10.914 -7.562 1.712 1 80.25 94 TRP A N 1
ATOM 767 C CA . TRP A 1 94 ? -10.906 -8.062 3.08 1 80.25 94 TRP A CA 1
ATOM 768 C C . TRP A 1 94 ? -12.039 -7.457 3.895 1 80.25 94 TRP A C 1
ATOM 770 O O . TRP A 1 94 ? -12.195 -6.234 3.943 1 80.25 94 TRP A O 1
ATOM 780 N N . ASN A 1 95 ? -12.859 -8.273 4.211 1 75.19 95 ASN A N 1
ATOM 781 C CA . ASN A 1 95 ? -13.969 -8.023 5.121 1 75.19 95 ASN A CA 1
ATOM 782 C C . ASN A 1 95 ? -14.305 -9.258 5.957 1 75.19 95 ASN A C 1
ATOM 784 O O . ASN A 1 95 ? -13.609 -10.266 5.883 1 75.19 95 ASN A O 1
ATOM 788 N N . GLU A 1 96 ? -15.102 -9.117 6.934 1 65.69 96 GLU A N 1
ATOM 789 C CA . GLU A 1 96 ? -15.484 -10.227 7.801 1 65.69 96 GLU A CA 1
ATOM 790 C C . GLU A 1 96 ? -15.867 -11.461 6.984 1 65.69 96 GLU A C 1
ATOM 792 O O . GLU A 1 96 ? -15.492 -12.578 7.336 1 65.69 96 GLU A O 1
ATOM 797 N N . GLU A 1 97 ? -16.516 -11.281 5.887 1 62.97 97 GLU A N 1
ATOM 798 C CA . GLU A 1 97 ? -16.969 -12.383 5.039 1 62.97 97 GLU A CA 1
ATOM 799 C C . GLU A 1 97 ? -15.805 -13.094 4.367 1 62.97 97 GLU A C 1
ATOM 801 O O . GLU A 1 97 ? -15.789 -14.32 4.266 1 62.97 97 GLU A O 1
ATOM 806 N N . ALA A 1 98 ? -14.852 -12.281 3.93 1 64.62 98 ALA A N 1
ATOM 807 C CA . ALA A 1 98 ? -13.672 -12.867 3.299 1 64.62 98 ALA A CA 1
ATOM 808 C C . ALA A 1 98 ? -12.898 -13.742 4.281 1 64.62 98 ALA A C 1
ATOM 810 O O . ALA A 1 98 ? -12.43 -14.828 3.922 1 64.62 98 ALA A O 1
ATOM 811 N N . THR A 1 99 ? -12.789 -13.258 5.473 1 66.19 99 THR A N 1
ATOM 812 C CA . THR A 1 99 ? -12.078 -14 6.512 1 66.19 99 THR A CA 1
ATOM 813 C C . THR A 1 99 ? -12.68 -15.391 6.684 1 66.19 99 THR A C 1
ATOM 815 O O . THR A 1 99 ? -11.953 -16.391 6.699 1 66.19 99 THR A O 1
ATOM 818 N N . ASP A 1 100 ? -13.938 -15.414 6.805 1 65.81 100 ASP A N 1
ATOM 819 C CA . ASP A 1 100 ? -14.648 -16.672 7.023 1 65.81 100 ASP A CA 1
ATOM 820 C C . ASP A 1 100 ? -14.516 -17.594 5.816 1 65.81 100 ASP A C 1
ATOM 822 O O . ASP A 1 100 ? -14.281 -18.797 5.965 1 65.81 100 ASP A O 1
ATOM 826 N N . LYS A 1 101 ? -14.609 -17.031 4.695 1 65.75 101 LYS A N 1
ATOM 827 C CA . LYS A 1 101 ? -14.617 -17.797 3.453 1 65.75 101 LYS A CA 1
ATOM 828 C C . LYS A 1 101 ? -13.258 -18.453 3.209 1 65.75 101 LYS A C 1
ATOM 830 O O . LYS A 1 101 ? -13.188 -19.641 2.869 1 65.75 101 LYS A O 1
ATOM 835 N N . PHE A 1 102 ? -12.344 -17.719 3.348 1 68.12 102 PHE A N 1
ATOM 836 C CA . PHE A 1 102 ? -11.023 -18.266 3.047 1 68.12 102 PHE A CA 1
ATOM 837 C C . PHE A 1 102 ? -10.586 -19.234 4.133 1 68.12 102 PHE A C 1
ATOM 839 O O . PHE A 1 102 ? -9.852 -20.188 3.857 1 68.12 102 PHE A O 1
ATOM 846 N N . ALA A 1 103 ? -11.039 -19.016 5.305 1 64.25 103 ALA A N 1
ATOM 847 C CA . ALA A 1 103 ? -10.805 -20 6.363 1 64.25 103 ALA A CA 1
ATOM 848 C C . ALA A 1 103 ? -11.453 -21.328 6.023 1 64.25 103 ALA A C 1
ATOM 850 O O . ALA A 1 103 ? -10.914 -22.391 6.363 1 64.25 103 ALA A O 1
ATOM 851 N N . GLU A 1 104 ? -12.586 -21.25 5.359 1 61 104 GLU A N 1
ATOM 852 C CA . GLU A 1 104 ? -13.352 -22.453 5.023 1 61 104 GLU A CA 1
ATOM 853 C C . GLU A 1 104 ? -12.789 -23.141 3.783 1 61 104 GLU A C 1
ATOM 855 O O . GLU A 1 104 ? -12.898 -24.359 3.635 1 61 104 GLU A O 1
ATOM 860 N N . LEU A 1 105 ? -12.617 -22.438 2.768 1 55.16 105 LEU A N 1
ATOM 861 C CA . LEU A 1 105 ? -12.234 -22.969 1.463 1 55.16 105 LEU A CA 1
ATOM 862 C C . LEU A 1 105 ? -10.891 -23.688 1.535 1 55.16 105 LEU A C 1
ATOM 864 O O . LEU A 1 105 ? -10.594 -24.531 0.7 1 55.16 105 LEU A O 1
ATOM 868 N N . GLY A 1 106 ? -10.008 -23.328 2.393 1 50.38 106 GLY A N 1
ATOM 869 C CA . GLY A 1 106 ? -8.664 -23.891 2.264 1 50.38 106 GLY A CA 1
ATOM 870 C C . GLY A 1 106 ? -8.555 -25.312 2.781 1 50.38 106 GLY A C 1
ATOM 871 O O . GLY A 1 106 ? -8.695 -25.547 3.982 1 50.38 106 GLY A O 1
ATOM 872 N N . THR A 1 107 ? -8.938 -26.172 1.994 1 44.94 107 THR A N 1
ATOM 873 C CA . THR A 1 107 ? -8.438 -27.5 2.346 1 44.94 107 THR A CA 1
ATOM 874 C C . THR A 1 107 ? -6.941 -27.453 2.635 1 44.94 107 THR A C 1
ATOM 876 O O . THR A 1 107 ? -6.461 -28.141 3.545 1 44.94 107 THR A O 1
ATOM 879 N N . ASP A 1 108 ? -6.117 -27.25 1.507 1 52.38 108 ASP A N 1
ATOM 880 C CA . ASP A 1 108 ? -4.676 -27.078 1.676 1 52.38 108 ASP A CA 1
ATOM 881 C C . ASP A 1 108 ? -4.336 -25.672 2.143 1 52.38 108 ASP A C 1
ATOM 883 O O . ASP A 1 108 ? -4.891 -24.688 1.636 1 52.38 108 ASP A O 1
ATOM 887 N N . PRO A 1 109 ? -3.889 -25.562 3.385 1 51.81 109 PRO A N 1
ATOM 888 C CA . PRO A 1 109 ? -3.756 -24.328 4.141 1 51.81 109 PRO A CA 1
ATOM 889 C C . PRO A 1 109 ? -3.176 -23.188 3.307 1 51.81 109 PRO A C 1
ATOM 891 O O . PRO A 1 109 ? -2.07 -23.297 2.775 1 51.81 109 PRO A O 1
ATOM 894 N N . ILE A 1 110 ? -3.963 -22.5 2.594 1 62.91 110 ILE A N 1
ATOM 895 C CA . ILE A 1 110 ? -3.508 -21.234 2.018 1 62.91 110 ILE A CA 1
ATOM 896 C C . ILE A 1 110 ? -2.734 -20.438 3.064 1 62.91 110 ILE A C 1
ATOM 898 O O . ILE A 1 110 ? -3.23 -20.203 4.172 1 62.91 110 ILE A O 1
ATOM 902 N N . GLU A 1 111 ? -1.423 -20.406 2.779 1 82.69 111 GLU A N 1
ATOM 903 C CA . GLU A 1 111 ? -0.548 -19.656 3.668 1 82.69 111 GLU A CA 1
ATOM 904 C C . GLU A 1 111 ? -0.813 -18.156 3.555 1 82.69 111 GLU A C 1
ATOM 906 O O . GLU A 1 111 ? -1.04 -17.641 2.457 1 82.69 111 GLU A O 1
ATOM 911 N N . PRO A 1 112 ? -0.929 -17.594 4.707 1 87.44 112 PRO A N 1
ATOM 912 C CA . PRO A 1 112 ? -1.157 -16.156 4.676 1 87.44 112 PRO A CA 1
ATOM 913 C C . PRO A 1 112 ? 0.086 -15.367 4.262 1 87.44 112 PRO A C 1
ATOM 915 O O . PRO A 1 112 ? 1.209 -15.773 4.574 1 87.44 112 PRO A O 1
ATOM 918 N N . LEU A 1 113 ? -0.122 -14.367 3.494 1 91.12 113 LEU A N 1
ATOM 919 C CA . LEU A 1 113 ? 0.875 -13.336 3.23 1 91.12 113 LEU A CA 1
ATOM 920 C C . LEU A 1 113 ? 0.384 -11.969 3.699 1 91.12 113 LEU A C 1
ATOM 922 O O . LEU A 1 113 ? -0.66 -11.492 3.248 1 91.12 113 LEU A O 1
ATOM 926 N N . VAL A 1 114 ? 1.129 -11.422 4.633 1 90.56 114 VAL A N 1
ATOM 927 C CA . VAL A 1 114 ? 0.722 -10.156 5.227 1 90.56 114 VAL A CA 1
ATOM 928 C C . VAL A 1 114 ? 1.645 -9.039 4.742 1 90.56 114 VAL A C 1
ATOM 930 O O . VAL A 1 114 ? 2.859 -9.102 4.941 1 90.56 114 VAL A O 1
ATOM 933 N N . LEU A 1 115 ? 1.015 -8.055 4.094 1 92.38 115 LEU A N 1
ATOM 934 C CA . LEU A 1 115 ? 1.792 -6.934 3.57 1 92.38 115 LEU A CA 1
ATOM 935 C C . LEU A 1 115 ? 1.781 -5.762 4.543 1 92.38 115 LEU A C 1
ATOM 937 O O . LEU A 1 115 ? 2.67 -4.906 4.504 1 92.38 115 LEU A O 1
ATOM 941 N N . SER A 1 116 ? 0.751 -5.688 5.355 1 91.12 116 SER A N 1
ATOM 942 C CA . SER A 1 116 ? 0.561 -4.598 6.305 1 91.12 116 SER A CA 1
ATOM 943 C C . SER A 1 116 ? -0.441 -4.98 7.391 1 91.12 116 SER A C 1
ATOM 945 O O . SER A 1 116 ? -1.295 -5.844 7.176 1 91.12 116 SER A O 1
ATOM 947 N N . ASP A 1 117 ? -0.3 -4.312 8.477 1 91.06 117 ASP A N 1
ATOM 948 C CA . ASP A 1 117 ? -1.307 -4.477 9.523 1 91.06 117 ASP A CA 1
ATOM 949 C C . ASP A 1 117 ? -2.609 -3.775 9.141 1 91.06 117 ASP A C 1
ATOM 951 O O . ASP A 1 117 ? -3.67 -4.082 9.688 1 91.06 117 ASP A O 1
ATOM 955 N N . PHE A 1 118 ? -2.541 -2.879 8.195 1 92.5 118 PHE A N 1
ATOM 956 C CA . PHE A 1 118 ? -3.701 -2.127 7.727 1 92.5 118 PHE A CA 1
ATOM 957 C C . PHE A 1 118 ? -4.578 -2.988 6.824 1 92.5 118 PHE A C 1
ATOM 959 O O . PHE A 1 118 ? -4.07 -3.803 6.051 1 92.5 118 PHE A O 1
ATOM 966 N N . THR A 1 119 ? -5.781 -2.783 6.973 1 91.56 119 THR A N 1
ATOM 967 C CA . THR A 1 119 ? -6.699 -3.299 5.965 1 91.56 119 THR A CA 1
ATOM 968 C C . THR A 1 119 ? -6.738 -2.381 4.746 1 91.56 119 THR A C 1
ATOM 970 O O . THR A 1 119 ? -6.988 -1.181 4.875 1 91.56 119 THR A O 1
ATOM 973 N N . MET A 1 120 ? -6.43 -2.961 3.639 1 92.5 120 MET A N 1
ATOM 974 C CA . MET A 1 120 ? -6.418 -2.205 2.391 1 92.5 120 MET A CA 1
ATOM 975 C C . MET A 1 120 ? -7.434 -2.771 1.401 1 92.5 120 MET A C 1
ATOM 977 O O . MET A 1 120 ? -7.832 -3.932 1.511 1 92.5 120 MET A O 1
ATOM 981 N N . SER A 1 121 ? -7.836 -1.93 0.541 1 91.81 121 SER A N 1
ATOM 982 C CA . SER A 1 121 ? -8.664 -2.434 -0.549 1 91.81 121 SER A CA 1
ATOM 983 C C . SER A 1 121 ? -7.922 -3.479 -1.372 1 91.81 121 SER A C 1
ATOM 985 O O . SER A 1 121 ? -6.691 -3.5 -1.393 1 91.81 121 SER A O 1
ATOM 987 N N . SER A 1 122 ? -8.648 -4.262 -2.059 1 93 122 SER A N 1
ATOM 988 C CA . SER A 1 122 ? -8.031 -5.285 -2.891 1 93 122 SER A CA 1
ATOM 989 C C . SER A 1 122 ? -7.133 -4.668 -3.959 1 93 122 SER A C 1
ATOM 991 O O . SER A 1 122 ? -6.047 -5.176 -4.234 1 93 122 SER A O 1
ATOM 993 N N . ASN A 1 123 ? -7.574 -3.566 -4.527 1 92.44 123 ASN A N 1
ATOM 994 C CA . ASN A 1 123 ? -6.773 -2.883 -5.539 1 92.44 123 ASN A CA 1
ATOM 995 C C . ASN A 1 123 ? -5.438 -2.408 -4.969 1 92.44 123 ASN A C 1
ATOM 997 O O . ASN A 1 123 ? -4.387 -2.65 -5.562 1 92.44 123 ASN A O 1
ATOM 1001 N N . MET A 1 124 ? -5.547 -1.793 -3.859 1 93.31 124 MET A N 1
ATOM 1002 C CA . MET A 1 124 ? -4.332 -1.285 -3.227 1 93.31 124 MET A CA 1
ATOM 1003 C C . MET A 1 124 ? -3.402 -2.43 -2.834 1 93.31 124 MET A C 1
ATOM 1005 O O . MET A 1 124 ? -2.199 -2.373 -3.096 1 93.31 124 MET A O 1
ATOM 1009 N N . THR A 1 125 ? -3.994 -3.402 -2.262 1 94.25 125 THR A N 1
ATOM 1010 C CA . THR A 1 125 ? -3.229 -4.578 -1.859 1 94.25 125 THR A CA 1
ATOM 1011 C C . THR A 1 125 ? -2.514 -5.195 -3.059 1 94.25 125 THR A C 1
ATOM 1013 O O . THR A 1 125 ? -1.335 -5.543 -2.971 1 94.25 125 THR A O 1
ATOM 1016 N N . GLY A 1 126 ? -3.25 -5.32 -4.09 1 95.12 126 GLY A N 1
ATOM 1017 C CA . GLY A 1 126 ? -2.658 -5.848 -5.309 1 95.12 126 GLY A CA 1
ATOM 1018 C C . GLY A 1 126 ? -1.484 -5.023 -5.805 1 95.12 126 GLY A C 1
ATOM 1019 O O . GLY A 1 126 ? -0.451 -5.574 -6.188 1 95.12 126 GLY A O 1
ATOM 1020 N N . MET A 1 127 ? -1.66 -3.738 -5.801 1 94.69 127 MET A N 1
ATOM 1021 C CA . MET A 1 127 ? -0.604 -2.848 -6.273 1 94.69 127 MET A CA 1
ATOM 1022 C C . MET A 1 127 ? 0.641 -2.969 -5.402 1 94.69 127 MET A C 1
ATOM 1024 O O . MET A 1 127 ? 1.76 -3.025 -5.914 1 94.69 127 MET A O 1
ATOM 1028 N N . VAL A 1 128 ? 0.437 -3.004 -4.109 1 95.12 128 VAL A N 1
ATOM 1029 C CA . VAL A 1 128 ? 1.561 -3.146 -3.191 1 95.12 128 VAL A CA 1
ATOM 1030 C C . VAL A 1 128 ? 2.264 -4.48 -3.434 1 95.12 128 VAL A C 1
ATOM 1032 O O . VAL A 1 128 ? 3.494 -4.543 -3.463 1 95.12 128 VAL A O 1
ATOM 1035 N N . LEU A 1 129 ? 1.487 -5.477 -3.609 1 96.94 129 LEU A N 1
ATOM 1036 C CA . LEU A 1 129 ? 2.053 -6.797 -3.863 1 96.94 129 LEU A CA 1
ATOM 1037 C C . LEU A 1 129 ? 2.939 -6.777 -5.105 1 96.94 129 LEU A C 1
ATOM 1039 O O . LEU A 1 129 ? 4.074 -7.262 -5.07 1 96.94 129 LEU A O 1
ATOM 1043 N N . TYR A 1 130 ? 2.432 -6.246 -6.152 1 97.12 130 TYR A N 1
ATOM 1044 C CA . TYR A 1 130 ? 3.195 -6.16 -7.391 1 97.12 130 TYR A CA 1
ATOM 1045 C C . TYR A 1 130 ? 4.496 -5.395 -7.176 1 97.12 130 TYR A C 1
ATOM 1047 O O . TYR A 1 130 ? 5.555 -5.82 -7.645 1 97.12 130 TYR A O 1
ATOM 1055 N N . GLU A 1 131 ? 4.402 -4.266 -6.547 1 95.44 131 GLU A N 1
ATOM 1056 C CA . GLU A 1 131 ? 5.602 -3.477 -6.289 1 95.44 131 GLU A CA 1
ATOM 1057 C C . GLU A 1 131 ? 6.625 -4.273 -5.48 1 95.44 131 GLU A C 1
ATOM 1059 O O . GLU A 1 131 ? 7.82 -4.242 -5.781 1 95.44 131 GLU A O 1
ATOM 1064 N N . GLN A 1 132 ? 6.176 -4.953 -4.516 1 96.19 132 GLN A N 1
ATOM 1065 C CA . GLN A 1 132 ? 7.105 -5.645 -3.627 1 96.19 132 GLN A CA 1
ATOM 1066 C C . GLN A 1 132 ? 7.723 -6.859 -4.312 1 96.19 132 GLN A C 1
ATOM 1068 O O . GLN A 1 132 ? 8.883 -7.199 -4.055 1 96.19 132 GLN A O 1
ATOM 1073 N N . ILE A 1 133 ? 6.961 -7.566 -5.145 1 97.19 133 ILE A N 1
ATOM 1074 C CA . ILE A 1 133 ? 7.559 -8.633 -5.949 1 97.19 133 ILE A CA 1
ATOM 1075 C C . ILE A 1 133 ? 8.648 -8.047 -6.844 1 97.19 133 ILE A C 1
ATOM 1077 O O . ILE A 1 133 ? 9.742 -8.609 -6.941 1 97.19 133 ILE A O 1
ATOM 1081 N N . TYR A 1 134 ? 8.305 -6.953 -7.449 1 96.75 134 TYR A N 1
ATOM 1082 C CA . TYR A 1 134 ? 9.297 -6.285 -8.289 1 96.75 134 TYR A CA 1
ATOM 1083 C C . TYR A 1 134 ? 10.523 -5.895 -7.477 1 96.75 134 TYR A C 1
ATOM 1085 O O . TYR A 1 134 ? 11.656 -6.176 -7.883 1 96.75 134 TYR A O 1
ATOM 1093 N N . ARG A 1 135 ? 10.305 -5.262 -6.441 1 95.25 135 ARG A N 1
ATOM 1094 C CA . ARG A 1 135 ? 11.406 -4.871 -5.562 1 95.25 135 ARG A CA 1
ATOM 1095 C C . ARG A 1 135 ? 12.219 -6.09 -5.129 1 95.25 135 ARG A C 1
ATOM 1097 O O . ARG A 1 135 ? 13.445 -6.027 -5.047 1 95.25 135 ARG A O 1
ATOM 1104 N N . GLY A 1 136 ? 11.523 -7.148 -4.758 1 95.88 136 GLY A N 1
ATOM 1105 C CA . GLY A 1 136 ? 12.211 -8.375 -4.395 1 95.88 136 GLY A CA 1
ATOM 1106 C C . GLY A 1 136 ? 13.164 -8.867 -5.469 1 95.88 136 GLY A C 1
ATOM 1107 O O . GLY A 1 136 ? 14.289 -9.281 -5.168 1 95.88 136 GLY A O 1
ATOM 1108 N N . TYR A 1 137 ? 12.734 -8.797 -6.656 1 96.56 137 TYR A N 1
ATOM 1109 C CA . TYR A 1 137 ? 13.586 -9.227 -7.766 1 96.56 137 TYR A CA 1
ATOM 1110 C C . TYR A 1 137 ? 14.75 -8.258 -7.957 1 96.56 137 TYR A C 1
ATOM 1112 O O . TYR A 1 137 ? 15.852 -8.68 -8.312 1 96.56 137 TYR A O 1
ATOM 1120 N N . ARG A 1 138 ? 14.469 -7.012 -7.758 1 94.81 138 ARG A N 1
ATOM 1121 C CA . ARG A 1 138 ? 15.555 -6.039 -7.84 1 94.81 138 ARG A CA 1
ATOM 1122 C C . ARG A 1 138 ? 16.641 -6.34 -6.805 1 94.81 138 ARG A C 1
ATOM 1124 O O . ARG A 1 138 ? 17.828 -6.285 -7.109 1 94.81 138 ARG A O 1
ATOM 1131 N N . ILE A 1 139 ? 16.234 -6.59 -5.637 1 93.69 139 ILE A N 1
ATOM 1132 C CA . ILE A 1 139 ? 17.156 -6.93 -4.559 1 93.69 139 ILE A CA 1
ATOM 1133 C C . ILE A 1 139 ? 17.953 -8.188 -4.926 1 93.69 139 ILE A C 1
ATOM 1135 O O . ILE A 1 139 ? 19.172 -8.234 -4.77 1 93.69 139 ILE A O 1
ATOM 1139 N N . LEU A 1 140 ? 17.25 -9.18 -5.434 1 93.56 140 LEU A N 1
ATOM 1140 C CA . LEU A 1 140 ? 17.859 -10.453 -5.793 1 93.56 140 LEU A CA 1
ATOM 1141 C C . LEU A 1 140 ? 18.938 -10.266 -6.848 1 93.56 140 LEU A C 1
ATOM 1143 O O . LEU A 1 140 ? 19.953 -10.969 -6.84 1 93.56 140 LEU A O 1
ATOM 1147 N N . HIS A 1 141 ? 18.75 -9.328 -7.676 1 93.19 141 HIS A N 1
ATOM 1148 C CA . HIS A 1 141 ? 19.672 -9.141 -8.797 1 93.19 141 HIS A CA 1
ATOM 1149 C C . HIS A 1 141 ? 20.609 -7.969 -8.547 1 93.19 141 HIS A C 1
ATOM 1151 O O . HIS A 1 141 ? 21.25 -7.473 -9.477 1 93.19 141 HIS A O 1
ATOM 1157 N N . ASN A 1 142 ? 20.625 -7.477 -7.285 1 87.94 142 ASN A N 1
ATOM 1158 C CA . ASN A 1 142 ? 21.547 -6.449 -6.828 1 87.94 142 ASN A CA 1
ATOM 1159 C C . ASN A 1 142 ? 21.375 -5.145 -7.605 1 87.94 142 ASN A C 1
ATOM 1161 O O . ASN A 1 142 ? 22.359 -4.5 -7.973 1 87.94 142 ASN A O 1
ATOM 1165 N N . HIS A 1 143 ? 20.281 -4.945 -8.047 1 82.19 143 HIS A N 1
ATOM 1166 C CA . HIS A 1 143 ? 19.938 -3.666 -8.664 1 82.19 143 HIS A CA 1
ATOM 1167 C C . HIS A 1 143 ? 19.312 -2.713 -7.645 1 82.19 143 HIS A C 1
ATOM 1169 O O . HIS A 1 143 ? 18.578 -3.139 -6.754 1 82.19 143 HIS A O 1
ATOM 1175 N N . PRO A 1 144 ? 19.875 -1.417 -7.688 1 68.75 144 PRO A N 1
ATOM 1176 C CA . PRO A 1 144 ? 19.234 -0.463 -6.773 1 68.75 144 PRO A CA 1
ATOM 1177 C C . PRO A 1 144 ? 17.75 -0.29 -7.043 1 68.75 144 PRO A C 1
ATOM 1179 O O . PRO A 1 144 ? 17.312 -0.336 -8.195 1 68.75 144 PRO A O 1
ATOM 1182 N N . TYR A 1 145 ? 16.922 -0.466 -6.207 1 63.25 145 TYR A N 1
ATOM 1183 C CA . TYR A 1 145 ? 15.508 -0.175 -6.41 1 63.25 145 TYR A CA 1
ATOM 1184 C C . TYR A 1 145 ? 15.281 1.318 -6.613 1 63.25 145 TYR A C 1
ATOM 1186 O O . TYR A 1 145 ? 14.445 1.721 -7.426 1 63.25 145 TYR A O 1
ATOM 1194 N N . HIS A 1 146 ? 15.844 2.334 -5.75 1 57.28 146 HIS A N 1
ATOM 1195 C CA . HIS A 1 146 ? 15.609 3.771 -5.805 1 57.28 146 HIS A CA 1
ATOM 1196 C C . HIS A 1 146 ? 16.438 4.426 -6.906 1 57.28 146 HIS A C 1
ATOM 1198 O O . HIS A 1 146 ? 16.219 5.586 -7.254 1 57.28 146 HIS A O 1
ATOM 1204 N N . LYS A 1 147 ? 16.375 4.027 -8.141 1 40.41 147 LYS A N 1
ATOM 1205 C CA . LYS A 1 147 ? 17.203 4.945 -8.914 1 40.41 147 LYS A CA 1
ATOM 1206 C C . LYS A 1 147 ? 16.469 6.246 -9.203 1 40.41 147 LYS A C 1
ATOM 1208 O O . LYS A 1 147 ? 15.242 6.246 -9.375 1 40.41 147 LYS A O 1
ATOM 1213 N N . MET B 1 1 ? -10.211 19.172 10.688 1 88.62 1 MET B N 1
ATOM 1214 C CA . MET B 1 1 ? -8.781 18.906 10.773 1 88.62 1 MET B CA 1
ATOM 1215 C C . MET B 1 1 ? -8.109 19.078 9.414 1 88.62 1 MET B C 1
ATOM 1217 O O . MET B 1 1 ? -8.703 18.766 8.383 1 88.62 1 MET B O 1
ATOM 1221 N N . LYS B 1 2 ? -6.859 19.656 9.461 1 95.62 2 LYS B N 1
ATOM 1222 C CA . LYS B 1 2 ? -6.109 19.906 8.234 1 95.62 2 LYS B CA 1
ATOM 1223 C C . LYS B 1 2 ? -4.941 18.922 8.094 1 95.62 2 LYS B C 1
ATOM 1225 O O . LYS B 1 2 ? -4.152 18.75 9.031 1 95.62 2 LY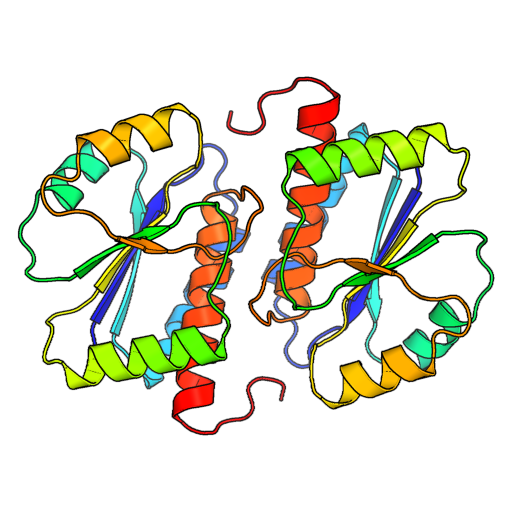S B O 1
ATOM 1230 N N . TYR B 1 3 ? -4.879 18.25 6.91 1 97.25 3 TYR B N 1
ATOM 1231 C CA . TYR B 1 3 ? -3.76 17.375 6.602 1 97.25 3 TYR B CA 1
ATOM 1232 C C . TYR B 1 3 ? -2.982 17.875 5.391 1 97.25 3 TYR B C 1
ATOM 1234 O O . TYR B 1 3 ? -3.574 18.219 4.367 1 97.25 3 TYR B O 1
ATOM 1242 N N . GLU B 1 4 ? -1.704 17.938 5.543 1 96.19 4 GLU B N 1
ATOM 1243 C CA . GLU B 1 4 ? -0.812 18.203 4.418 1 96.19 4 GLU B CA 1
ATOM 1244 C C . GLU B 1 4 ? 0.145 17.047 4.18 1 96.19 4 GLU B C 1
ATOM 1246 O O . GLU B 1 4 ? 0.907 16.672 5.07 1 96.19 4 GLU B O 1
ATOM 1251 N N . ILE B 1 5 ? 0.085 16.516 2.963 1 96.5 5 ILE B N 1
ATOM 1252 C CA . ILE B 1 5 ? 0.923 15.375 2.641 1 96.5 5 ILE B CA 1
ATOM 1253 C C . ILE B 1 5 ? 1.979 15.773 1.612 1 96.5 5 ILE B C 1
ATOM 1255 O O . ILE B 1 5 ? 1.645 16.25 0.526 1 96.5 5 ILE B O 1
ATOM 1259 N N . TYR B 1 6 ? 3.205 15.617 1.992 1 93.62 6 TYR B N 1
ATOM 1260 C CA . TYR B 1 6 ? 4.332 15.891 1.108 1 93.62 6 TYR B CA 1
ATOM 1261 C C . TYR B 1 6 ? 4.977 14.594 0.629 1 93.62 6 TYR B C 1
ATOM 1263 O O . TYR B 1 6 ? 5.586 13.867 1.418 1 93.62 6 TYR B O 1
ATOM 1271 N N . ILE B 1 7 ? 4.852 14.336 -0.692 1 92.81 7 ILE B N 1
ATOM 1272 C CA . ILE B 1 7 ? 5.359 13.102 -1.277 1 92.81 7 ILE B CA 1
ATOM 1273 C C . ILE B 1 7 ? 6.559 13.406 -2.17 1 92.81 7 ILE B C 1
ATOM 1275 O O . ILE B 1 7 ? 6.484 14.273 -3.045 1 92.81 7 ILE B O 1
ATOM 1279 N N . GLN B 1 8 ? 7.578 12.727 -1.881 1 89.94 8 GLN B N 1
ATOM 1280 C CA . GLN B 1 8 ? 8.727 12.906 -2.76 1 89.94 8 GLN B CA 1
ATOM 1281 C C . GLN B 1 8 ? 8.438 12.367 -4.16 1 89.94 8 GLN B C 1
ATOM 1283 O O . GLN B 1 8 ? 8.016 11.227 -4.32 1 89.94 8 GLN B O 1
ATOM 1288 N N . GLU B 1 9 ? 8.594 13.227 -5.113 1 84.5 9 GLU B N 1
ATOM 1289 C CA . GLU B 1 9 ? 8.336 12.836 -6.496 1 84.5 9 GLU B CA 1
ATOM 1290 C C . GLU B 1 9 ? 9.469 11.977 -7.047 1 84.5 9 GLU B C 1
ATOM 1292 O O . GLU B 1 9 ? 10.625 12.406 -7.066 1 84.5 9 GLU B O 1
ATOM 1297 N N . PRO B 1 10 ? 9.031 10.727 -7.41 1 70.94 10 PRO B N 1
ATOM 1298 C CA . PRO B 1 10 ? 10.094 9.914 -8.008 1 70.94 10 PRO B CA 1
ATOM 1299 C C . PRO B 1 10 ? 10.484 10.391 -9.406 1 70.94 10 PRO B C 1
ATOM 1301 O O . PRO B 1 10 ? 9.75 11.164 -10.023 1 70.94 10 PRO B O 1
ATOM 1304 N N . LYS B 1 11 ? 11.742 10.156 -9.859 1 62.88 11 LYS B N 1
ATOM 1305 C CA . LYS B 1 11 ? 12.25 10.508 -11.18 1 62.88 11 LYS B CA 1
ATOM 1306 C C . LYS B 1 11 ? 11.312 10.008 -12.281 1 62.88 11 LYS B C 1
ATOM 1308 O O . LYS B 1 11 ? 11.125 10.672 -13.297 1 62.88 11 LYS B O 1
ATOM 1313 N N . LYS B 1 12 ? 10.828 8.93 -12.164 1 57.72 12 LYS B N 1
ATOM 1314 C CA . LYS B 1 12 ? 9.844 8.414 -13.117 1 57.72 12 LYS B CA 1
ATOM 1315 C C . LYS B 1 12 ? 8.453 8.367 -12.492 1 57.72 12 LYS B C 1
ATOM 1317 O O . LYS B 1 12 ? 8.164 7.488 -11.672 1 57.72 12 LYS B O 1
ATOM 1322 N N . SER B 1 13 ? 7.914 9.648 -12.633 1 58 13 SER B N 1
ATOM 1323 C CA . SER B 1 13 ? 6.633 9.891 -11.969 1 58 13 SER B CA 1
ATOM 1324 C C . SER B 1 13 ? 5.566 8.922 -12.469 1 58 13 SER B C 1
ATOM 1326 O O . SER B 1 13 ? 5.43 8.703 -13.672 1 58 13 SER B O 1
ATOM 1328 N N . GLN B 1 14 ? 4.859 8.227 -11.586 1 65.12 14 GLN B N 1
ATOM 1329 C CA . GLN B 1 14 ? 3.814 7.293 -12 1 65.12 14 GLN B CA 1
ATOM 1330 C C . GLN B 1 14 ? 2.453 7.98 -12.055 1 65.12 14 GLN B C 1
ATOM 1332 O O . GLN B 1 14 ? 1.955 8.469 -11.039 1 65.12 14 GLN B O 1
ATOM 1337 N N . LYS B 1 15 ? 1.909 8.391 -13.234 1 75.75 15 LYS B N 1
ATOM 1338 C CA . LYS B 1 15 ? 0.623 9.016 -13.539 1 75.75 15 LYS B CA 1
ATOM 1339 C C . LYS B 1 15 ? -0.502 8.367 -12.734 1 75.75 15 LYS B C 1
ATOM 1341 O O . LYS B 1 15 ? -1.423 9.055 -12.281 1 75.75 15 LYS B O 1
ATOM 1346 N N . PHE B 1 16 ? -0.355 7.168 -12.438 1 81.62 16 PHE B N 1
ATOM 1347 C CA . PHE B 1 16 ? -1.417 6.453 -11.742 1 81.62 16 PHE B CA 1
ATOM 1348 C C . PHE B 1 16 ? -1.514 6.91 -10.289 1 81.62 16 PHE B C 1
ATOM 1350 O O . PHE B 1 16 ? -2.604 6.945 -9.711 1 81.62 16 PHE B O 1
ATOM 1357 N N . CYS B 1 17 ? -0.456 7.363 -9.727 1 87.06 17 CYS B N 1
ATOM 1358 C CA . CYS B 1 17 ? -0.436 7.805 -8.336 1 87.06 17 CYS B CA 1
ATOM 1359 C C . CYS B 1 17 ? -1.21 9.109 -8.172 1 87.06 17 CYS B C 1
ATOM 1361 O O . CYS B 1 17 ? -2.025 9.234 -7.254 1 87.06 17 CYS B O 1
ATOM 1363 N N . LYS B 1 18 ? -1.012 10.008 -9.102 1 88.31 18 LYS B N 1
ATOM 1364 C CA . LYS B 1 18 ? -1.683 11.305 -9.023 1 88.31 18 LYS B CA 1
ATOM 1365 C C . LYS B 1 18 ? -3.195 11.148 -9.148 1 88.31 18 LYS B C 1
ATOM 1367 O O . LYS B 1 18 ? -3.955 11.828 -8.461 1 88.31 18 LYS B O 1
ATOM 1372 N N . LYS B 1 19 ? -3.559 10.281 -10.031 1 88.06 19 LYS B N 1
ATOM 1373 C CA . LYS B 1 19 ? -4.984 10.031 -10.211 1 88.06 19 LYS B CA 1
ATOM 1374 C C . LYS B 1 19 ? -5.602 9.438 -8.945 1 88.06 19 LYS B C 1
ATOM 1376 O O . LYS B 1 19 ? -6.695 9.836 -8.531 1 88.06 19 LYS B O 1
ATOM 1381 N N . ALA B 1 20 ? -4.926 8.477 -8.375 1 89.88 20 ALA B N 1
ATOM 1382 C CA . ALA B 1 20 ? -5.414 7.848 -7.148 1 89.88 20 ALA B CA 1
ATOM 1383 C C . ALA B 1 20 ? -5.523 8.867 -6.016 1 89.88 20 ALA B C 1
ATOM 1385 O O . ALA B 1 20 ? -6.535 8.914 -5.309 1 89.88 20 ALA B O 1
ATOM 1386 N N . ILE B 1 21 ? -4.508 9.672 -5.902 1 93.31 21 ILE B N 1
ATOM 1387 C CA . ILE B 1 21 ? -4.473 10.68 -4.844 1 93.31 21 ILE B CA 1
ATOM 1388 C C . ILE B 1 21 ? -5.625 11.656 -5.027 1 93.31 21 ILE B C 1
ATOM 1390 O O . ILE B 1 21 ? -6.316 12 -4.066 1 93.31 21 ILE B O 1
ATOM 1394 N N . ALA B 1 22 ? -5.832 12.086 -6.223 1 92.62 22 ALA B N 1
ATOM 1395 C CA . ALA B 1 22 ? -6.922 13.016 -6.52 1 92.62 22 ALA B CA 1
ATOM 1396 C C . ALA B 1 22 ? -8.273 12.414 -6.133 1 92.62 22 ALA B C 1
ATOM 1398 O O . ALA B 1 22 ? -9.133 13.102 -5.59 1 92.62 22 ALA B O 1
ATOM 1399 N N . GLU B 1 23 ? -8.445 11.203 -6.418 1 91.75 23 GLU B N 1
ATOM 1400 C CA . GLU B 1 23 ? -9.695 10.516 -6.082 1 91.75 23 GLU B CA 1
ATOM 1401 C C . GLU B 1 23 ? -9.914 10.484 -4.57 1 91.75 23 GLU B C 1
ATOM 1403 O O . GLU B 1 23 ? -11.008 10.781 -4.09 1 91.75 23 GLU B O 1
ATOM 1408 N N . TYR B 1 24 ? -8.898 10.125 -3.852 1 94.88 24 TYR B N 1
ATOM 1409 C CA . TYR B 1 24 ? -9.039 10.047 -2.402 1 94.88 24 TYR B CA 1
ATOM 1410 C C . TYR B 1 24 ? -9.211 11.438 -1.792 1 94.88 24 TYR B C 1
ATOM 1412 O O . TYR B 1 24 ? -9.914 11.594 -0.792 1 94.88 24 TYR B O 1
ATOM 1420 N N . GLU B 1 25 ? -8.523 12.406 -2.342 1 95.62 25 GLU B N 1
ATOM 1421 C CA . GLU B 1 25 ? -8.727 13.773 -1.872 1 95.62 25 GLU B CA 1
ATOM 1422 C C . GLU B 1 25 ? -10.188 14.195 -2.006 1 95.62 25 GLU B C 1
ATOM 1424 O O . GLU B 1 25 ? -10.75 14.812 -1.097 1 95.62 25 GLU B O 1
ATOM 1429 N N . LYS B 1 26 ? -10.695 13.875 -3.129 1 94.94 26 LYS B N 1
ATOM 1430 C CA . LYS B 1 26 ? -12.109 14.188 -3.352 1 94.94 26 LYS B CA 1
ATOM 1431 C C . LYS B 1 26 ? -12.992 13.5 -2.316 1 94.94 26 LYS B C 1
ATOM 1433 O O . LYS B 1 26 ? -13.859 14.141 -1.714 1 94.94 26 LYS B O 1
ATOM 1438 N N . ARG B 1 27 ? -12.812 12.242 -2.072 1 94.06 27 ARG B N 1
ATOM 1439 C CA . ARG B 1 27 ? -13.594 11.492 -1.097 1 94.06 27 ARG B CA 1
ATOM 1440 C C . ARG B 1 27 ? -13.406 12.055 0.308 1 94.06 27 ARG B C 1
ATOM 1442 O O . ARG B 1 27 ? -14.375 12.164 1.07 1 94.06 27 ARG B O 1
ATOM 1449 N N . LEU B 1 28 ? -12.203 12.406 0.604 1 97 28 LEU B N 1
ATOM 1450 C CA . LEU B 1 28 ? -11.836 12.836 1.948 1 97 28 LEU B CA 1
ATOM 1451 C C . LEU B 1 28 ? -12.344 14.25 2.223 1 97 28 LEU B C 1
ATOM 1453 O O . LEU B 1 28 ? -12.453 14.656 3.379 1 97 28 LEU B O 1
ATOM 1457 N N . SER B 1 29 ? -12.555 14.984 1.131 1 95.69 29 SER B N 1
ATOM 1458 C CA . SER B 1 29 ? -12.984 16.375 1.268 1 95.69 29 SER B CA 1
ATOM 1459 C C . SER B 1 29 ? -14.289 16.469 2.053 1 95.69 29 SER B C 1
ATOM 1461 O O . SER B 1 29 ? -14.609 17.516 2.609 1 95.69 29 SER B O 1
ATOM 1463 N N . ARG B 1 30 ? -15 15.398 2.219 1 94.94 30 ARG B N 1
ATOM 1464 C CA . ARG B 1 30 ? -16.25 15.367 2.982 1 94.94 30 ARG B CA 1
ATOM 1465 C C . ARG B 1 30 ? -15.969 15.312 4.48 1 94.94 30 ARG B C 1
ATOM 1467 O O . ARG B 1 30 ? -16.859 15.562 5.293 1 94.94 30 ARG B O 1
ATOM 1474 N N . TYR B 1 31 ? -14.766 14.984 4.805 1 95 31 TYR B N 1
ATOM 1475 C CA . TYR B 1 31 ? -14.461 14.727 6.207 1 95 31 TYR B CA 1
ATOM 1476 C C . TYR B 1 31 ? -13.453 15.742 6.738 1 95 31 TYR B C 1
ATOM 1478 O O . TYR B 1 31 ? -13.508 16.125 7.91 1 95 31 TYR B O 1
ATOM 1486 N N . CYS B 1 32 ? -12.531 16.141 5.871 1 96.06 32 CYS B N 1
ATOM 1487 C CA . CYS B 1 32 ? -11.414 16.969 6.328 1 96.06 32 CYS B CA 1
ATOM 1488 C C . CYS B 1 32 ? -10.828 17.781 5.18 1 96.06 32 CYS B C 1
ATOM 1490 O O . CYS B 1 32 ? -11.234 17.609 4.027 1 96.06 32 CYS B O 1
ATOM 1492 N N . LYS B 1 33 ? -10 18.719 5.582 1 96.81 33 LYS B N 1
ATOM 1493 C CA . LYS B 1 33 ? -9.172 19.406 4.598 1 96.81 33 LYS B CA 1
ATOM 1494 C C . LYS B 1 33 ? -7.852 18.672 4.383 1 96.81 33 LYS B C 1
ATOM 1496 O O . LYS B 1 33 ? -7.086 18.484 5.328 1 96.81 33 LYS B O 1
ATOM 1501 N N . ILE B 1 34 ? -7.633 18.25 3.137 1 97.88 34 ILE B N 1
ATOM 1502 C CA . ILE B 1 34 ? -6.422 17.469 2.865 1 97.88 34 ILE B CA 1
ATOM 1503 C C . ILE B 1 34 ? -5.828 17.906 1.524 1 97.88 34 ILE B C 1
ATOM 1505 O O . ILE B 1 34 ? -6.562 18.141 0.565 1 97.88 34 ILE B O 1
ATOM 1509 N N . SER B 1 35 ? -4.523 18 1.498 1 96.62 35 SER B N 1
ATOM 1510 C CA . SER B 1 35 ? -3.836 18.375 0.266 1 96.62 35 SER B CA 1
ATOM 1511 C C . SER B 1 35 ? -2.529 17.594 0.104 1 96.62 35 SER B C 1
ATOM 1513 O O . SER B 1 35 ? -1.955 17.125 1.088 1 96.62 35 SER B O 1
ATOM 1515 N N . CYS B 1 36 ? -2.191 17.469 -1.118 1 96.06 36 CYS B N 1
ATOM 1516 C CA . CYS B 1 36 ? -0.944 16.797 -1.457 1 96.06 36 CYS B CA 1
ATOM 1517 C C . CYS B 1 36 ? -0.015 17.719 -2.232 1 96.06 36 CYS B C 1
ATOM 1519 O O . CYS B 1 36 ? -0.461 18.453 -3.107 1 96.06 36 CYS B O 1
ATOM 1521 N N . LYS B 1 37 ? 1.233 17.719 -1.865 1 93.5 37 LYS B N 1
ATOM 1522 C CA . LYS B 1 37 ? 2.277 18.375 -2.641 1 93.5 37 LYS B CA 1
ATOM 1523 C C . LYS B 1 37 ? 3.418 17.406 -2.963 1 93.5 37 LYS B C 1
ATOM 1525 O O . LYS B 1 37 ? 3.963 16.766 -2.068 1 93.5 37 LYS B O 1
ATOM 1530 N N . PHE B 1 38 ? 3.697 17.297 -4.223 1 92.25 38 PHE B N 1
ATOM 1531 C CA . PHE B 1 38 ? 4.848 16.516 -4.641 1 92.25 38 PHE B CA 1
ATOM 1532 C C . PHE B 1 38 ? 6.129 17.344 -4.555 1 92.25 38 PHE B C 1
ATOM 1534 O O . PHE B 1 38 ? 6.191 18.453 -5.082 1 92.25 38 PHE B O 1
ATOM 1541 N N . VAL B 1 39 ? 7.074 16.812 -3.826 1 88.44 39 VAL B N 1
ATOM 1542 C CA . VAL B 1 39 ? 8.32 17.531 -3.578 1 88.44 39 VAL B CA 1
ATOM 1543 C C . VAL B 1 39 ? 9.453 16.891 -4.375 1 88.44 39 VAL B C 1
ATOM 1545 O O . VAL B 1 39 ? 9.695 15.688 -4.27 1 88.44 39 VAL B O 1
ATOM 1548 N N . LYS B 1 40 ? 10.164 17.641 -5.176 1 81.19 40 LYS B N 1
ATOM 1549 C CA . LYS B 1 40 ? 11.234 17.141 -6.023 1 81.19 40 LYS B CA 1
ATOM 1550 C C . LYS B 1 40 ? 12.602 17.359 -5.375 1 81.19 40 LYS B C 1
ATOM 1552 O O . LYS B 1 40 ? 13.453 16.484 -5.387 1 81.19 40 LYS B O 1
ATOM 1557 N N . LYS B 1 41 ? 12.781 18.469 -4.797 1 74.38 41 LYS B N 1
ATOM 1558 C CA . LYS B 1 41 ? 14.109 18.875 -4.352 1 74.38 41 LYS B CA 1
ATOM 1559 C C . LYS B 1 41 ? 14.258 18.703 -2.844 1 74.38 41 LYS B C 1
ATOM 1561 O O . LYS B 1 41 ? 13.344 19.016 -2.084 1 74.38 41 LYS B O 1
ATOM 1566 N N . GLU B 1 42 ? 15.359 18.234 -2.5 1 71 42 GLU B N 1
ATOM 1567 C CA . GLU B 1 42 ? 15.703 18.047 -1.095 1 71 42 GLU B CA 1
ATOM 1568 C C . GLU B 1 42 ? 15.547 19.344 -0.311 1 71 42 GLU B C 1
ATOM 1570 O O . GLU B 1 42 ? 15.078 19.344 0.831 1 71 42 GLU B O 1
ATOM 1575 N N . LYS B 1 43 ? 15.984 20.469 -0.892 1 73.19 43 LYS B N 1
ATOM 1576 C CA . LYS B 1 43 ? 15.93 21.766 -0.236 1 73.19 43 LYS B CA 1
ATOM 1577 C C . LYS B 1 43 ? 14.508 22.109 0.187 1 73.19 43 LYS B C 1
ATOM 1579 O O . LYS B 1 43 ? 14.297 22.734 1.229 1 73.19 43 LYS B O 1
ATOM 1584 N N . GLU B 1 44 ? 13.633 21.688 -0.494 1 79.94 44 GLU B N 1
ATOM 1585 C CA . GLU B 1 44 ? 12.234 21.938 -0.16 1 79.94 44 GLU B CA 1
ATOM 1586 C C . GLU B 1 44 ? 11.828 21.188 1.104 1 79.94 44 GLU B C 1
ATOM 1588 O O . GLU B 1 44 ? 11.086 21.719 1.936 1 79.94 44 GLU B O 1
ATOM 1593 N N . TRP B 1 45 ? 12.383 20 1.248 1 78 45 TRP B N 1
ATOM 1594 C CA . TRP B 1 45 ? 12.117 19.203 2.441 1 78 45 TRP B CA 1
ATOM 1595 C C . TRP B 1 45 ? 12.602 19.922 3.695 1 78 45 TRP B C 1
ATOM 1597 O O . TRP B 1 45 ? 11.875 20.016 4.688 1 78 45 TRP B O 1
ATOM 1607 N N . ASN B 1 46 ? 13.766 20.453 3.559 1 76.25 46 ASN B N 1
ATOM 1608 C CA . ASN B 1 46 ? 14.391 21.125 4.699 1 76.25 46 ASN B CA 1
ATOM 1609 C C . ASN B 1 46 ? 13.57 22.328 5.156 1 76.25 46 ASN B C 1
ATOM 1611 O O . ASN B 1 46 ? 13.359 22.516 6.355 1 76.25 46 ASN B O 1
ATOM 1615 N N . SER B 1 47 ? 13.141 23.062 4.242 1 81.75 47 SER B N 1
ATOM 1616 C CA . SER B 1 47 ? 12.328 24.234 4.559 1 81.75 47 SER B CA 1
ATOM 1617 C C . SER B 1 47 ? 11.023 23.844 5.238 1 81.75 47 SER B C 1
ATOM 1619 O O . SER B 1 47 ? 10.602 24.484 6.199 1 81.75 47 SER B O 1
ATOM 1621 N N . LEU B 1 48 ? 10.469 22.781 4.824 1 81.75 48 LEU B N 1
ATOM 1622 C CA . LEU B 1 48 ? 9.195 22.328 5.359 1 81.75 48 LEU B CA 1
ATOM 1623 C C . LEU B 1 48 ? 9.359 21.766 6.766 1 81.75 48 LEU B C 1
ATOM 1625 O O . LEU B 1 48 ? 8.523 21.984 7.637 1 81.75 48 LEU B O 1
ATOM 1629 N N . LEU B 1 49 ? 10.398 21.094 6.914 1 78.62 49 LEU B N 1
ATOM 1630 C CA . LEU B 1 49 ? 10.656 20.422 8.188 1 78.62 49 LEU B CA 1
ATOM 1631 C C . LEU B 1 49 ? 11.023 21.422 9.266 1 78.62 49 LEU B C 1
ATOM 1633 O O . LEU B 1 49 ? 10.711 21.219 10.445 1 78.62 49 LEU B O 1
ATOM 1637 N N . THR B 1 50 ? 11.602 22.484 8.852 1 79 50 THR B N 1
ATOM 1638 C CA . THR B 1 50 ? 12.109 23.453 9.82 1 79 50 THR B CA 1
ATOM 1639 C C . THR B 1 50 ? 11.094 24.562 10.07 1 79 50 THR B C 1
ATOM 1641 O O . THR B 1 50 ? 11.203 25.297 11.047 1 79 50 THR B O 1
ATOM 1644 N N . LYS B 1 51 ? 10.141 24.641 9.203 1 80.19 51 LYS B N 1
ATOM 1645 C CA . LYS B 1 51 ? 9.117 25.672 9.359 1 80.19 51 LYS B CA 1
ATOM 1646 C C . LYS B 1 51 ? 8.211 25.359 10.539 1 80.19 51 LYS B C 1
ATOM 1648 O O . LYS B 1 51 ? 7.781 24.219 10.734 1 80.19 51 LYS B O 1
ATOM 1653 N N . ASP B 1 52 ? 8.047 26.328 11.359 1 80.94 52 ASP B N 1
ATOM 1654 C CA . ASP B 1 52 ? 7.102 26.203 12.469 1 80.94 52 ASP B CA 1
ATOM 1655 C C . ASP B 1 52 ? 5.672 26.453 12.008 1 80.94 52 ASP B C 1
ATOM 1657 O O . ASP B 1 52 ? 5.23 27.609 11.93 1 80.94 52 ASP B O 1
ATOM 1661 N N . THR B 1 53 ? 4.945 25.5 11.688 1 82.69 53 THR B N 1
ATOM 1662 C CA . THR B 1 53 ? 3.578 25.594 11.18 1 82.69 53 THR B CA 1
ATOM 1663 C C . THR B 1 53 ? 2.57 25.391 12.312 1 82.69 53 THR B C 1
ATOM 1665 O O . THR B 1 53 ? 1.386 25.688 12.148 1 82.69 53 THR B O 1
ATOM 1668 N N . GLY B 1 54 ? 3.115 24.953 13.461 1 87.5 54 GLY B N 1
ATOM 1669 C CA . GLY B 1 54 ? 2.213 24.578 14.531 1 87.5 54 GLY B CA 1
ATOM 1670 C C . GLY B 1 54 ? 1.53 23.234 14.289 1 87.5 54 GLY B C 1
ATOM 1671 O O . GLY B 1 54 ? 0.738 22.781 15.109 1 87.5 54 GLY B O 1
ATOM 1672 N N . MET B 1 55 ? 1.85 22.656 13.195 1 91.38 55 MET B N 1
ATOM 1673 C CA . MET B 1 55 ? 1.269 21.359 12.844 1 91.38 55 MET B CA 1
ATOM 1674 C C . MET B 1 55 ? 2.164 20.219 13.312 1 91.38 55 MET B C 1
ATOM 1676 O O . MET B 1 55 ? 3.381 20.375 13.406 1 91.38 55 MET B O 1
ATOM 1680 N N . LYS B 1 56 ? 1.513 19.188 13.68 1 90.81 56 LYS B N 1
ATOM 1681 C CA . LYS B 1 56 ? 2.277 17.984 13.961 1 90.81 56 LYS B CA 1
ATOM 1682 C C . LYS B 1 56 ? 2.941 17.438 12.695 1 90.81 56 LYS B C 1
ATOM 1684 O O . LYS B 1 56 ? 2.334 17.438 11.625 1 90.81 56 LYS B O 1
ATOM 1689 N N . LYS B 1 57 ? 4.168 17 12.875 1 90.31 57 LYS B N 1
ATOM 1690 C CA . LYS B 1 57 ? 4.906 16.469 11.727 1 90.31 57 LYS B CA 1
ATOM 1691 C C . LYS B 1 57 ? 5.188 14.977 11.891 1 90.31 57 LYS B C 1
ATOM 1693 O O . LYS B 1 57 ? 5.711 14.547 12.922 1 90.31 57 LYS B O 1
ATOM 1698 N N . LEU B 1 58 ? 4.812 14.242 10.867 1 91.38 58 LEU B N 1
ATOM 1699 C CA . LEU B 1 58 ? 5.035 12.797 10.859 1 91.38 58 LEU B CA 1
ATOM 1700 C C . LEU B 1 58 ? 5.855 12.375 9.648 1 91.38 58 LEU B C 1
ATOM 1702 O O . LEU B 1 58 ? 5.602 12.836 8.531 1 91.38 58 LEU B O 1
ATOM 1706 N N . LEU B 1 59 ? 6.82 11.531 9.906 1 90 59 LEU B N 1
ATOM 1707 C CA . LEU B 1 59 ? 7.594 10.906 8.836 1 90 59 LEU B CA 1
ATOM 1708 C C . LEU B 1 59 ? 7.094 9.5 8.555 1 90 59 LEU B C 1
ATOM 1710 O O . LEU B 1 59 ? 7.117 8.633 9.438 1 90 59 LEU B O 1
ATOM 1714 N N . VAL B 1 60 ? 6.688 9.336 7.289 1 91.5 60 VAL B N 1
ATOM 1715 C CA . VAL B 1 60 ? 6.234 8.008 6.914 1 91.5 60 VAL B CA 1
ATOM 1716 C C . VAL B 1 60 ? 7.418 7.172 6.43 1 91.5 60 VAL B C 1
ATOM 1718 O O . VAL B 1 60 ? 8.094 7.543 5.469 1 91.5 60 VAL B O 1
ATOM 1721 N N . GLN B 1 61 ? 7.598 6.098 7.18 1 88.19 61 GLN B N 1
ATOM 1722 C CA . GLN B 1 61 ? 8.758 5.266 6.895 1 88.19 61 GLN B CA 1
ATOM 1723 C C . GLN B 1 61 ? 8.461 3.791 7.141 1 88.19 61 GLN B C 1
ATOM 1725 O O . GLN B 1 61 ? 7.508 3.457 7.852 1 88.19 61 GLN B O 1
ATOM 1730 N N . PRO B 1 62 ? 9.305 2.973 6.402 1 88.75 62 PRO B N 1
ATOM 1731 C CA . PRO B 1 62 ? 9.148 1.553 6.727 1 88.75 62 PRO B CA 1
ATOM 1732 C C . PRO B 1 62 ? 9.609 1.217 8.141 1 88.75 62 PRO B C 1
ATOM 1734 O O . PRO B 1 62 ? 10.406 1.954 8.727 1 88.75 62 PRO B O 1
ATOM 1737 N N . GLY B 1 63 ? 9.086 0.101 8.672 1 85.88 63 GLY B N 1
ATOM 1738 C CA . GLY B 1 63 ? 9.43 -0.37 10.008 1 85.88 63 GLY B CA 1
ATOM 1739 C C . GLY B 1 63 ? 8.445 -1.383 10.555 1 85.88 63 GLY B C 1
ATOM 1740 O O . GLY B 1 63 ? 7.578 -1.87 9.828 1 85.88 63 GLY B O 1
ATOM 1741 N N . LYS B 1 64 ? 8.688 -1.782 11.797 1 79.75 64 LYS B N 1
ATOM 1742 C CA . LYS B 1 64 ? 7.746 -2.701 12.43 1 79.75 64 LYS B CA 1
ATOM 1743 C C . LYS B 1 64 ? 6.41 -2.016 12.703 1 79.75 64 LYS B C 1
ATOM 1745 O O . LYS B 1 64 ? 6.293 -1.235 13.656 1 79.75 64 LYS B O 1
ATOM 1750 N N . ALA B 1 65 ? 5.531 -2.311 11.836 1 72 65 ALA B N 1
ATOM 1751 C CA . ALA B 1 65 ? 4.227 -1.655 11.906 1 72 65 ALA B CA 1
ATOM 1752 C C . ALA B 1 65 ? 3.465 -2.086 13.156 1 72 65 ALA B C 1
ATOM 1754 O O . ALA B 1 65 ? 3.504 -3.256 13.547 1 72 65 ALA B O 1
ATOM 1755 N N . GLU B 1 66 ? 2.881 -1.035 13.789 1 78.38 66 GLU B N 1
ATOM 1756 C CA . GLU B 1 66 ? 2.037 -1.325 14.945 1 78.38 66 GLU B CA 1
ATOM 1757 C C . GLU B 1 66 ? 0.652 -0.704 14.789 1 78.38 66 GLU B C 1
ATOM 1759 O O . GLU B 1 66 ? -0.202 -0.848 15.664 1 78.38 66 GLU B O 1
ATOM 1764 N N . LEU B 1 67 ? 0.426 -0.137 13.656 1 86 67 LEU B N 1
ATOM 1765 C CA . LEU B 1 67 ? -0.841 0.556 13.453 1 86 67 LEU B CA 1
ATOM 1766 C C . LEU B 1 67 ? -1.78 -0.273 12.578 1 86 67 LEU B C 1
ATOM 1768 O O . LEU B 1 67 ? -1.358 -0.838 11.57 1 86 67 LEU B O 1
ATOM 1772 N N . THR B 1 68 ? -2.957 -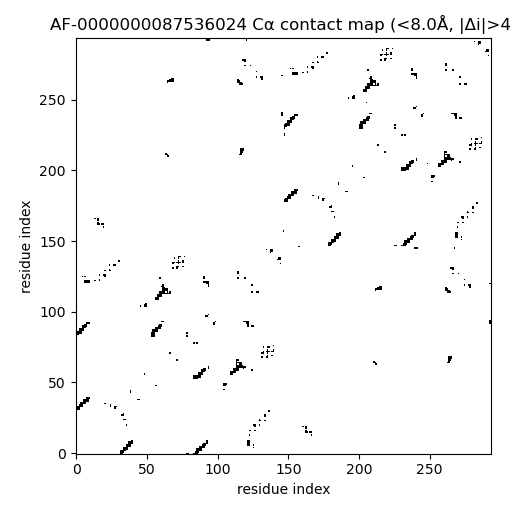0.434 13.047 1 91.25 68 THR B N 1
ATOM 1773 C CA . THR B 1 68 ? -4.059 -0.958 12.242 1 91.25 68 THR B CA 1
ATOM 1774 C C . THR B 1 68 ? -4.961 0.174 11.758 1 91.25 68 THR B C 1
ATOM 1776 O O . THR B 1 68 ? -4.82 1.316 12.195 1 91.25 68 THR B O 1
ATOM 1779 N N . SER B 1 69 ? -5.773 -0.187 10.852 1 93.94 69 SER B N 1
ATOM 1780 C CA . SER B 1 69 ? -6.727 0.819 10.398 1 93.94 69 SER B CA 1
ATOM 1781 C C . SER B 1 69 ? -7.539 1.381 11.555 1 93.94 69 SER B C 1
ATOM 1783 O O . SER B 1 69 ? -7.781 2.588 11.625 1 93.94 69 SER B O 1
ATOM 1785 N N . GLU B 1 70 ? -7.871 0.509 12.477 1 93.25 70 GLU B N 1
ATOM 1786 C CA . GLU B 1 70 ? -8.648 0.931 13.641 1 93.25 70 GLU B CA 1
ATOM 1787 C C . GLU B 1 70 ? -7.828 1.849 14.539 1 93.25 70 GLU B C 1
ATOM 1789 O O . GLU B 1 70 ? -8.344 2.85 15.047 1 93.25 70 GLU B O 1
ATOM 1794 N N . LYS B 1 71 ? -6.609 1.478 14.727 1 94.19 71 LYS B N 1
ATOM 1795 C CA . LYS B 1 71 ? -5.734 2.299 15.562 1 94.19 71 LYS B CA 1
ATOM 1796 C C . LYS B 1 71 ? -5.484 3.66 14.922 1 94.19 71 LYS B C 1
ATOM 1798 O O . LYS B 1 71 ? -5.402 4.676 15.617 1 94.19 71 LYS B O 1
ATOM 1803 N N . LEU B 1 72 ? -5.359 3.688 13.602 1 94.62 72 LEU B N 1
ATOM 1804 C CA . LEU B 1 72 ? -5.219 4.965 12.906 1 94.62 72 LEU B CA 1
ATOM 1805 C C . LEU B 1 72 ? -6.484 5.805 13.055 1 94.62 72 LEU B C 1
ATOM 1807 O O . LEU B 1 72 ? -6.41 7.02 13.25 1 94.62 72 LEU B O 1
ATOM 1811 N N . SER B 1 73 ? -7.582 5.152 12.945 1 95.62 73 SER B N 1
ATOM 1812 C CA . SER B 1 73 ? -8.844 5.852 13.148 1 95.62 73 SER B CA 1
ATOM 1813 C C . SER B 1 73 ? -8.891 6.523 14.516 1 95.62 73 SER B C 1
ATOM 1815 O O . SER B 1 73 ? -9.289 7.684 14.633 1 95.62 73 SER B O 1
ATOM 1817 N N . ASP B 1 74 ? -8.5 5.754 15.5 1 95.56 74 ASP B N 1
ATOM 1818 C CA . ASP B 1 74 ? -8.438 6.297 16.844 1 95.56 74 ASP B CA 1
ATOM 1819 C C . ASP B 1 74 ? -7.504 7.504 16.922 1 95.56 74 ASP B C 1
ATOM 1821 O O . ASP B 1 74 ? -7.805 8.492 17.594 1 95.56 74 ASP B O 1
ATOM 1825 N N . GLN B 1 75 ? -6.402 7.402 16.266 1 94.06 75 GLN B N 1
ATOM 1826 C CA . GLN B 1 75 ? -5.434 8.492 16.25 1 94.06 75 GLN B CA 1
ATOM 1827 C C . GLN B 1 75 ? -6.016 9.727 15.562 1 94.06 75 GLN B C 1
ATOM 1829 O O . GLN B 1 75 ? -5.809 10.852 16.016 1 94.06 75 GLN B O 1
ATOM 1834 N N . LEU B 1 76 ? -6.695 9.539 14.469 1 95.12 76 LEU B N 1
ATOM 1835 C CA . LEU B 1 76 ? -7.352 10.641 13.773 1 95.12 76 LEU B CA 1
ATOM 1836 C C . LEU B 1 76 ? -8.344 11.352 14.688 1 95.12 76 LEU B C 1
ATOM 1838 O O . LEU B 1 76 ? -8.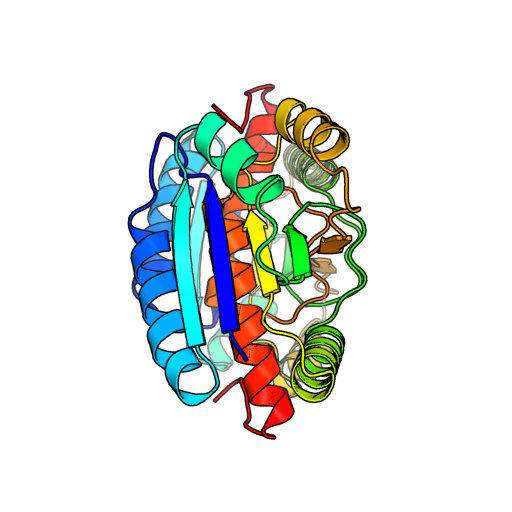375 12.586 14.734 1 95.12 76 LEU B O 1
ATOM 1842 N N . LYS B 1 77 ? -9.078 10.57 15.422 1 95.19 77 LYS B N 1
ATOM 1843 C CA . LYS B 1 77 ? -10.039 11.125 16.375 1 95.19 77 LYS B CA 1
ATOM 1844 C C . LYS B 1 77 ? -9.336 11.961 17.438 1 95.19 77 LYS B C 1
ATOM 1846 O O . LYS B 1 77 ? -9.781 13.055 17.781 1 95.19 77 LYS B O 1
ATOM 1851 N N . LYS B 1 78 ? -8.305 11.383 17.906 1 94.88 78 LYS B N 1
ATOM 1852 C CA . LYS B 1 78 ? -7.523 12.094 18.922 1 94.88 78 LYS B CA 1
ATOM 1853 C C . LYS B 1 78 ? -7.004 13.422 18.391 1 94.88 78 LYS B C 1
ATOM 1855 O O . LYS B 1 78 ? -7.035 14.43 19.094 1 94.88 78 LYS B O 1
ATOM 1860 N N . TRP B 1 79 ? -6.473 13.414 17.172 1 93.81 79 TRP B N 1
ATOM 1861 C CA . TRP B 1 79 ? -5.98 14.648 16.562 1 93.81 79 TRP B CA 1
ATOM 1862 C C . TRP B 1 79 ? -7.098 15.672 16.422 1 93.81 79 TRP B C 1
ATOM 1864 O O . TRP B 1 79 ? -6.906 16.859 16.719 1 93.81 79 TRP B O 1
ATOM 1874 N N . GLU B 1 80 ? -8.203 15.273 15.992 1 91.94 80 GLU B N 1
ATOM 1875 C CA . GLU B 1 80 ? -9.344 16.172 15.797 1 91.94 80 GLU B CA 1
ATOM 1876 C C . GLU B 1 80 ? -9.781 16.797 17.125 1 91.94 80 GLU B C 1
ATOM 1878 O O . GLU B 1 80 ? -10.156 17.969 17.156 1 91.94 80 GLU B O 1
ATOM 1883 N N . GLY B 1 81 ? -9.719 16.078 18.172 1 92.25 81 GLY B N 1
ATOM 1884 C CA . GLY B 1 81 ? -10.172 16.562 19.469 1 92.25 81 GLY B CA 1
ATOM 1885 C C . GLY B 1 81 ? -9.109 17.344 20.219 1 92.25 81 GLY B C 1
ATOM 1886 O O . GLY B 1 81 ? -9.398 17.984 21.234 1 92.25 81 GLY B O 1
ATOM 1887 N N . SER B 1 82 ? -7.91 17.297 19.812 1 92 82 SER B N 1
ATOM 1888 C CA . SER B 1 82 ? -6.789 17.891 20.547 1 92 82 SER B CA 1
ATOM 1889 C C . SER B 1 82 ? -6.707 19.391 20.297 1 92 82 SER B C 1
ATOM 1891 O O . SER B 1 82 ? -5.984 20.094 20.984 1 92 82 SER B O 1
ATOM 1893 N N . GLY B 1 83 ? -7.359 19.984 19.281 1 89.06 83 GLY B N 1
ATOM 1894 C CA . GLY B 1 83 ? -7.289 21.406 18.938 1 89.06 83 GLY B CA 1
ATOM 1895 C C . GLY B 1 83 ? -6.062 21.75 18.109 1 89.06 83 GLY B C 1
ATOM 1896 O O . GLY B 1 83 ? -5.758 22.922 17.922 1 89.06 83 GLY B O 1
ATOM 1897 N N . MET B 1 84 ? -5.41 20.75 17.656 1 89.44 84 MET B N 1
ATOM 1898 C CA . MET B 1 84 ? -4.215 21 16.859 1 89.44 84 MET B CA 1
ATOM 1899 C C . MET B 1 84 ? -4.57 21.625 15.523 1 89.44 84 MET B C 1
ATOM 1901 O O . MET B 1 84 ? -5.684 21.453 15.031 1 89.44 84 MET B O 1
ATOM 1905 N N . LYS B 1 85 ? -3.602 22.328 15 1 91.25 85 LYS B N 1
ATOM 1906 C CA . LYS B 1 85 ? -3.789 23.031 13.727 1 91.25 85 LYS B CA 1
ATOM 1907 C C . LYS B 1 85 ? -3.916 22.047 12.57 1 91.25 85 LYS B C 1
ATOM 1909 O O . LYS B 1 85 ? -4.66 22.281 11.617 1 91.25 85 LYS B O 1
ATOM 1914 N N . GLY B 1 86 ? -3.121 20.984 12.602 1 94.62 86 GLY B N 1
ATOM 1915 C CA . GLY B 1 86 ? -3.123 19.984 11.547 1 94.62 86 GLY B CA 1
ATOM 1916 C C . GLY B 1 86 ? -1.931 19.047 11.602 1 94.62 86 GLY B C 1
ATOM 1917 O O . GLY B 1 86 ? -1.143 19.094 12.555 1 94.62 86 GLY B O 1
ATOM 1918 N N . VAL B 1 87 ? -1.904 18.188 10.734 1 94.81 87 VAL B N 1
ATOM 1919 C CA . VAL B 1 87 ? -0.822 17.219 10.664 1 94.81 87 VAL B CA 1
ATOM 1920 C C . VAL B 1 87 ? -0.153 17.281 9.289 1 94.81 87 VAL B C 1
ATOM 1922 O O . VAL B 1 87 ? -0.833 17.344 8.266 1 94.81 87 VAL B O 1
ATOM 1925 N N . MET B 1 88 ? 1.176 17.297 9.305 1 93.88 88 MET B N 1
ATOM 1926 C CA . MET B 1 88 ? 1.983 17.203 8.094 1 93.88 88 MET B CA 1
ATOM 1927 C C . MET B 1 88 ? 2.625 15.82 7.977 1 93.88 88 MET B C 1
ATOM 1929 O O . MET B 1 88 ? 3.297 15.367 8.906 1 93.88 88 MET B O 1
ATOM 1933 N N . PHE B 1 89 ? 2.375 15.227 6.828 1 94.44 89 PHE B N 1
ATOM 1934 C CA . PHE B 1 89 ? 3.006 13.938 6.555 1 94.44 89 PHE B CA 1
ATOM 1935 C C . PHE B 1 89 ? 4.125 14.086 5.531 1 94.44 89 PHE B C 1
ATOM 1937 O O . PHE B 1 89 ? 3.932 14.703 4.48 1 94.44 89 PHE B O 1
ATOM 1944 N N . PHE B 1 90 ? 5.23 13.523 5.887 1 91.38 90 PHE B N 1
ATOM 1945 C CA . PHE B 1 90 ? 6.355 13.492 4.961 1 91.38 90 PHE B CA 1
ATOM 1946 C C . PHE B 1 90 ? 6.598 12.07 4.453 1 91.38 90 PHE B C 1
ATOM 1948 O O . PHE B 1 90 ? 6.844 11.156 5.246 1 91.38 90 PHE B O 1
ATOM 1955 N N . VAL B 1 91 ? 6.52 11.945 3.123 1 92.12 91 VAL B N 1
ATOM 1956 C CA . VAL B 1 91 ? 6.68 10.656 2.465 1 92.12 91 VAL B CA 1
ATOM 1957 C C . VAL B 1 91 ? 7.887 10.695 1.533 1 92.12 91 VAL B C 1
ATOM 1959 O O . VAL B 1 91 ? 7.75 10.984 0.342 1 92.12 91 VAL B O 1
ATOM 1962 N N . PRO B 1 92 ? 9.008 10.391 2.061 1 88.75 92 PRO B N 1
ATOM 1963 C CA . PRO B 1 92 ? 10.211 10.391 1.222 1 88.75 92 PRO B CA 1
ATOM 1964 C C . PRO B 1 92 ? 10.359 9.109 0.405 1 88.75 92 PRO B C 1
ATOM 1966 O O . PRO B 1 92 ? 9.625 8.148 0.622 1 88.75 92 PRO B O 1
ATOM 1969 N N . GLU B 1 93 ? 11.211 9.227 -0.601 1 86.69 93 GLU B N 1
ATOM 1970 C CA . GLU B 1 93 ? 11.719 7.992 -1.183 1 86.69 93 GLU B CA 1
ATOM 1971 C C . GLU B 1 93 ? 12.711 7.301 -0.244 1 86.69 93 GLU B C 1
ATOM 1973 O O . GLU B 1 93 ? 13.852 7.738 -0.109 1 86.69 93 GLU B O 1
ATOM 1978 N N . 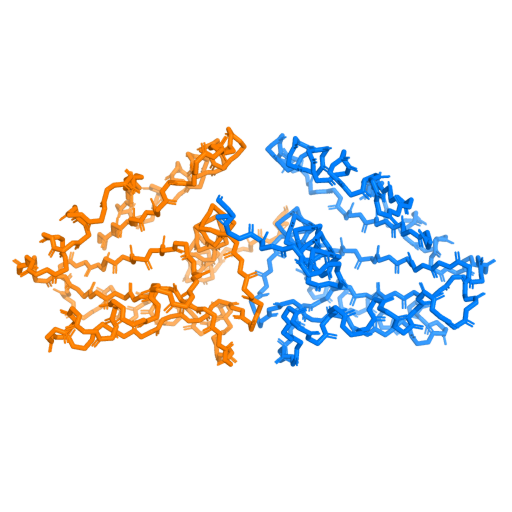TRP B 1 94 ? 12.234 6.309 0.362 1 79.88 94 TRP B N 1
ATOM 1979 C CA . TRP B 1 94 ? 13.023 5.715 1.438 1 79.88 94 TRP B CA 1
ATOM 1980 C C . TRP B 1 94 ? 14.242 4.988 0.88 1 79.88 94 TRP B C 1
ATOM 1982 O O . TRP B 1 94 ? 14.117 4.145 -0.009 1 79.88 94 TRP B O 1
ATOM 1992 N N . ASN B 1 95 ? 15.273 5.531 1.195 1 75 95 ASN B N 1
ATOM 1993 C CA . ASN B 1 95 ? 16.594 4.973 0.946 1 75 95 ASN B CA 1
ATOM 1994 C C . ASN B 1 95 ? 17.562 5.309 2.074 1 75 95 ASN B C 1
ATOM 1996 O O . ASN B 1 95 ? 17.172 5.91 3.078 1 75 95 ASN B O 1
ATOM 2000 N N . GLU B 1 96 ? 18.688 4.711 2.094 1 64.94 96 GLU B N 1
ATOM 2001 C CA . GLU B 1 96 ? 19.688 4.949 3.131 1 64.94 96 GLU B CA 1
ATOM 2002 C C . GLU B 1 96 ? 19.891 6.441 3.371 1 64.94 96 GLU B C 1
ATOM 2004 O O . GLU B 1 96 ? 20.016 6.883 4.516 1 64.94 96 GLU B O 1
ATOM 2009 N N . GLU B 1 97 ? 19.844 7.238 2.367 1 62.22 97 GLU B N 1
ATOM 2010 C CA . GLU B 1 97 ? 20.062 8.68 2.453 1 62.22 97 GLU B CA 1
ATOM 2011 C C . GLU B 1 97 ? 18.922 9.375 3.172 1 62.22 97 GLU B C 1
ATOM 2013 O O . GLU B 1 97 ? 19.141 10.289 3.971 1 62.22 97 GLU B O 1
ATOM 2018 N N . ALA B 1 98 ? 17.703 8.914 2.854 1 64.25 98 ALA B N 1
ATOM 2019 C CA . ALA B 1 98 ? 16.531 9.492 3.508 1 64.25 98 ALA B CA 1
ATOM 2020 C C . ALA B 1 98 ? 16.578 9.25 5.016 1 64.25 98 ALA B C 1
ATOM 2022 O O . ALA B 1 98 ? 16.25 10.141 5.801 1 64.25 98 ALA B O 1
ATOM 2023 N N . THR B 1 99 ? 16.984 8.07 5.371 1 65.69 99 THR B N 1
ATOM 2024 C CA . THR B 1 99 ? 17.062 7.707 6.781 1 65.69 99 THR B CA 1
ATOM 2025 C C . THR B 1 99 ? 17.953 8.695 7.539 1 65.69 99 THR B C 1
ATOM 2027 O O . THR B 1 99 ? 17.562 9.195 8.594 1 65.69 99 THR B O 1
ATOM 2030 N N . ASP B 1 100 ? 19.062 8.906 7.004 1 64.75 100 ASP B N 1
ATOM 2031 C CA . ASP B 1 100 ? 20.031 9.789 7.641 1 64.75 100 ASP B CA 1
ATOM 2032 C C . ASP B 1 100 ? 19.531 11.227 7.699 1 64.75 100 ASP B C 1
ATOM 2034 O O . ASP B 1 100 ? 19.656 11.898 8.727 1 64.75 100 ASP B O 1
ATOM 2038 N N . LYS B 1 101 ? 18.922 11.633 6.676 1 64.62 101 LYS B N 1
ATOM 2039 C CA . LYS B 1 101 ? 18.484 13.016 6.535 1 64.62 101 LYS B CA 1
ATOM 2040 C C . LYS B 1 101 ? 17.359 13.328 7.512 1 64.62 101 LYS B C 1
ATOM 2042 O O . LYS B 1 101 ? 17.375 14.367 8.18 1 64.62 101 LYS B O 1
ATOM 2047 N N . PHE B 1 102 ? 16.484 12.492 7.508 1 67.5 102 PHE B N 1
ATOM 2048 C CA . PHE B 1 102 ? 15.336 12.781 8.359 1 67.5 102 PHE B CA 1
ATOM 2049 C C . PHE B 1 102 ? 15.695 12.602 9.828 1 67.5 102 PHE B C 1
ATOM 2051 O O . PHE B 1 102 ? 15.125 13.266 10.695 1 67.5 102 PHE B O 1
ATOM 2058 N N . ALA B 1 103 ? 16.625 11.75 10.078 1 63.34 103 ALA B N 1
ATOM 2059 C CA . ALA B 1 103 ? 17.141 11.641 11.438 1 63.34 103 ALA B CA 1
ATOM 2060 C C . ALA B 1 103 ? 17.797 12.945 11.883 1 63.34 103 ALA B C 1
ATOM 2062 O O . ALA B 1 103 ? 17.734 13.305 13.062 1 63.34 103 ALA B O 1
ATOM 2063 N N . GLU B 1 104 ? 18.422 13.609 10.945 1 59.62 104 GLU B N 1
ATOM 2064 C CA . GLU B 1 104 ? 19.156 14.836 11.242 1 59.62 104 GLU B CA 1
ATOM 2065 C C . GLU B 1 104 ? 18.203 16.031 11.312 1 59.62 104 GLU B C 1
ATOM 2067 O O . GLU B 1 104 ? 18.484 17 12.031 1 59.62 104 GLU B O 1
ATOM 2072 N N . LEU B 1 105 ? 17.438 16.203 10.352 1 54.41 105 LEU B N 1
ATOM 2073 C CA . LEU B 1 105 ? 16.625 17.391 10.188 1 54.41 105 LEU B CA 1
ATOM 2074 C C . LEU B 1 105 ? 15.672 17.562 11.367 1 54.41 105 LEU B C 1
ATOM 2076 O O . LEU B 1 105 ? 15.203 18.672 11.641 1 54.41 105 LEU B O 1
ATOM 2080 N N . GLY B 1 106 ? 15.234 16.547 12.031 1 50.06 106 GLY B N 1
ATOM 2081 C CA . GLY B 1 106 ? 14.148 16.781 12.977 1 50.06 106 GLY B CA 1
ATOM 2082 C C . GLY B 1 106 ? 14.625 17.359 14.297 1 50.06 106 GLY B C 1
ATOM 2083 O O . GLY B 1 106 ? 15.344 16.703 15.055 1 50.06 106 GLY B O 1
ATOM 2084 N N . THR B 1 107 ? 14.836 18.562 14.273 1 44.16 107 THR B N 1
ATOM 2085 C CA . THR B 1 107 ? 14.867 19.125 15.617 1 44.16 107 THR B CA 1
ATOM 2086 C C . THR B 1 107 ? 13.719 18.594 16.453 1 44.16 107 THR B C 1
ATOM 2088 O O . THR B 1 107 ? 13.883 18.328 17.656 1 44.16 107 THR B O 1
ATOM 2091 N N . ASP B 1 108 ? 12.414 19.078 16.125 1 51.97 108 ASP B N 1
ATOM 2092 C CA . ASP B 1 108 ? 11.234 18.547 16.797 1 51.97 108 ASP B CA 1
ATOM 2093 C C . ASP B 1 108 ? 10.867 17.156 16.266 1 51.97 108 ASP B C 1
ATOM 2095 O O . ASP B 1 108 ? 10.906 16.922 15.055 1 51.97 108 ASP B O 1
ATOM 2099 N N . PRO B 1 109 ? 11.047 16.156 17.094 1 51.34 109 PRO B N 1
ATOM 2100 C CA . PRO B 1 109 ? 11.039 14.734 16.75 1 51.34 109 PRO B CA 1
ATOM 2101 C C . PRO B 1 109 ? 9.914 14.367 15.789 1 51.34 109 PRO B C 1
ATOM 2103 O O . PRO B 1 109 ? 8.742 14.562 16.094 1 51.34 109 PRO B O 1
ATOM 2106 N N . ILE B 1 110 ? 10.094 14.539 14.547 1 62.38 110 ILE B N 1
ATOM 2107 C CA . ILE B 1 110 ? 9.18 13.922 13.586 1 62.38 110 ILE B CA 1
ATOM 2108 C C . ILE B 1 110 ? 8.898 12.477 13.992 1 62.38 110 ILE B C 1
ATOM 2110 O O . ILE B 1 110 ? 9.828 11.695 14.203 1 62.38 110 ILE B O 1
ATOM 2114 N N . GLU B 1 111 ? 7.652 12.344 14.453 1 82.81 111 GLU B N 1
ATOM 2115 C CA . GLU B 1 111 ? 7.215 11.008 14.844 1 82.81 111 GLU B CA 1
ATOM 2116 C C . GLU B 1 111 ? 7.047 10.102 13.625 1 82.81 111 GLU B C 1
ATOM 2118 O O . GLU B 1 111 ? 6.57 10.539 12.578 1 82.81 111 GLU B O 1
ATOM 2123 N N . PRO B 1 112 ? 7.602 8.953 13.805 1 87.25 112 PRO B N 1
ATOM 2124 C CA . PRO B 1 112 ? 7.453 8.023 12.68 1 87.25 112 PRO B CA 1
ATOM 2125 C C . PRO B 1 112 ? 6.031 7.484 12.539 1 87.25 112 PRO B C 1
ATOM 2127 O O . PRO B 1 112 ? 5.336 7.293 13.539 1 87.25 112 PRO B O 1
ATOM 2130 N N . LEU B 1 113 ? 5.59 7.371 11.344 1 91 113 LEU B N 1
ATOM 2131 C CA . LEU B 1 113 ? 4.391 6.617 10.992 1 91 113 LEU B CA 1
ATOM 2132 C C . LEU B 1 113 ? 4.734 5.461 10.055 1 91 113 LEU B C 1
ATOM 2134 O O . LEU B 1 113 ? 5.273 5.672 8.969 1 91 113 LEU B O 1
ATOM 2138 N N . VAL B 1 114 ? 4.465 4.277 10.555 1 90.44 114 VAL B N 1
ATOM 2139 C CA . VAL B 1 114 ? 4.82 3.084 9.797 1 90.44 114 VAL B CA 1
ATOM 2140 C C . VAL B 1 114 ? 3.557 2.432 9.242 1 90.44 114 VAL B C 1
ATOM 2142 O O . VAL B 1 114 ? 2.656 2.061 10 1 90.44 114 VAL B O 1
ATOM 2145 N N . LEU B 1 115 ? 3.533 2.336 7.906 1 92.38 115 LEU B N 1
ATOM 2146 C CA . LEU B 1 115 ? 2.369 1.744 7.254 1 92.38 115 LEU B CA 1
ATOM 2147 C C . LEU B 1 115 ? 2.604 0.266 6.961 1 92.38 115 LEU B C 1
ATOM 2149 O O . LEU B 1 115 ? 1.649 -0.498 6.801 1 92.38 115 LEU B O 1
ATOM 2153 N N . SER B 1 116 ? 3.859 -0.106 6.828 1 91.19 116 SER B N 1
ATOM 2154 C CA . SER B 1 116 ? 4.254 -1.472 6.496 1 91.19 116 SER B CA 1
ATOM 2155 C C . SER B 1 116 ? 5.719 -1.722 6.824 1 91.19 116 SER B C 1
ATOM 2157 O O . SER B 1 116 ? 6.52 -0.785 6.875 1 91.19 116 SER B O 1
ATOM 2159 N N . ASP B 1 117 ? 6.008 -2.961 7.02 1 91.06 117 ASP B N 1
ATOM 2160 C CA . ASP B 1 117 ? 7.41 -3.336 7.176 1 91.06 117 ASP B CA 1
ATOM 2161 C C . ASP B 1 117 ? 8.148 -3.266 5.84 1 91.06 117 ASP B C 1
ATOM 2163 O O . ASP B 1 117 ? 9.383 -3.176 5.812 1 91.06 117 ASP B O 1
ATOM 2167 N N . PHE B 1 118 ? 7.41 -3.266 4.77 1 92.44 118 PHE B N 1
ATOM 2168 C CA . PHE B 1 118 ? 7.977 -3.203 3.428 1 92.44 118 PHE B CA 1
ATOM 2169 C C . PHE B 1 118 ? 8.453 -1.793 3.107 1 92.44 118 PHE B C 1
ATOM 2171 O O . PHE B 1 118 ? 7.824 -0.812 3.504 1 92.44 118 PHE B O 1
ATOM 2178 N N . THR B 1 119 ? 9.492 -1.763 2.451 1 91.56 119 THR B N 1
ATOM 2179 C CA . THR B 1 119 ? 9.875 -0.507 1.812 1 91.56 119 THR B CA 1
ATOM 2180 C C . THR B 1 119 ? 9.094 -0.304 0.516 1 91.56 119 THR B C 1
ATOM 2182 O O . THR B 1 119 ? 9.109 -1.166 -0.365 1 91.56 119 THR B O 1
ATOM 2185 N N . MET B 1 120 ? 8.406 0.781 0.477 1 92.56 120 MET B N 1
ATOM 2186 C CA . MET B 1 120 ? 7.602 1.105 -0.7 1 92.56 120 MET B CA 1
ATOM 2187 C C . MET B 1 120 ? 8.086 2.4 -1.347 1 92.56 120 MET B C 1
ATOM 2189 O O . MET B 1 120 ? 8.734 3.219 -0.696 1 92.56 120 MET B O 1
ATOM 2193 N N . SER B 1 121 ? 7.809 2.502 -2.584 1 91.81 121 SER B N 1
ATOM 2194 C CA . SER B 1 121 ? 8.07 3.783 -3.232 1 91.81 121 SER B CA 1
ATOM 2195 C C . SER B 1 121 ? 7.27 4.906 -2.582 1 91.81 121 SER B C 1
ATOM 2197 O O . SER B 1 121 ? 6.234 4.66 -1.962 1 91.81 121 SER B O 1
ATOM 2199 N N . SER B 1 122 ? 7.707 6.078 -2.775 1 92.88 122 SER B N 1
ATOM 2200 C CA . SER B 1 122 ? 7.004 7.223 -2.203 1 92.88 122 SER B CA 1
ATOM 2201 C C . SER B 1 122 ? 5.582 7.324 -2.746 1 92.88 122 SER B C 1
ATOM 2203 O O . SER B 1 122 ? 4.648 7.625 -1.999 1 92.88 122 SER B O 1
ATOM 2205 N N . ASN B 1 123 ? 5.418 7.055 -4.023 1 92.31 123 ASN B N 1
ATOM 2206 C CA . ASN B 1 123 ? 4.094 7.094 -4.629 1 92.31 123 ASN B CA 1
ATOM 2207 C C . ASN B 1 123 ? 3.152 6.074 -3.988 1 92.31 123 ASN B C 1
ATOM 2209 O O . ASN B 1 123 ? 2.029 6.414 -3.609 1 92.31 123 ASN B O 1
ATOM 2213 N N . MET B 1 124 ? 3.656 4.91 -3.865 1 93.31 124 MET B N 1
ATOM 2214 C CA . MET B 1 124 ? 2.846 3.852 -3.271 1 93.31 124 MET B CA 1
ATOM 2215 C C . MET B 1 124 ? 2.518 4.168 -1.816 1 93.31 124 MET B C 1
ATOM 2217 O O . MET B 1 124 ? 1.368 4.035 -1.392 1 93.31 124 MET B O 1
ATOM 2221 N N . THR B 1 125 ? 3.516 4.582 -1.147 1 94.19 125 THR B N 1
ATOM 2222 C CA . THR B 1 125 ? 3.34 4.953 0.252 1 94.19 125 THR B CA 1
ATOM 2223 C C . THR B 1 125 ? 2.279 6.039 0.395 1 94.19 125 THR B C 1
ATOM 2225 O O . THR B 1 125 ? 1.414 5.957 1.268 1 94.19 125 THR B O 1
ATOM 2228 N N . GLY B 1 126 ? 2.41 7 -0.437 1 95.06 126 GLY B N 1
ATOM 2229 C CA . GLY B 1 126 ? 1.422 8.062 -0.427 1 95.06 126 GLY B CA 1
ATOM 2230 C C . GLY B 1 126 ? 0.008 7.57 -0.668 1 95.06 126 GLY B C 1
ATOM 2231 O O . GLY B 1 126 ? -0.925 7.984 0.024 1 95.06 126 GLY B O 1
ATOM 2232 N N . MET B 1 127 ? -0.132 6.719 -1.63 1 94.62 127 MET B N 1
ATOM 2233 C CA . MET B 1 127 ? -1.451 6.188 -1.961 1 94.62 127 MET B CA 1
ATOM 2234 C C . MET B 1 127 ? -2.027 5.398 -0.791 1 94.62 127 MET B C 1
ATOM 2236 O O . MET B 1 127 ? -3.207 5.539 -0.463 1 94.62 127 MET B O 1
ATOM 2240 N N . VAL B 1 128 ? -1.212 4.582 -0.182 1 95.12 128 VAL B N 1
ATOM 2241 C CA . VAL B 1 128 ? -1.659 3.801 0.966 1 95.12 128 VAL B CA 1
ATOM 2242 C C . VAL B 1 128 ? -2.07 4.738 2.1 1 95.12 128 VAL B C 1
ATOM 2244 O O . VAL B 1 128 ? -3.1 4.527 2.744 1 95.12 128 VAL B O 1
ATOM 2247 N N . LEU B 1 129 ? -1.277 5.723 2.293 1 96.88 129 LEU B N 1
ATOM 2248 C CA . LEU B 1 129 ? -1.58 6.688 3.344 1 96.88 129 LEU B CA 1
ATOM 2249 C C . LEU B 1 129 ? -2.945 7.328 3.117 1 96.88 129 LEU B C 1
ATOM 2251 O O . LEU B 1 129 ? -3.768 7.387 4.035 1 96.88 129 LEU B O 1
ATOM 2255 N N . TYR B 1 130 ? -3.172 7.789 1.94 1 97.06 130 TYR B N 1
ATOM 2256 C CA . TYR B 1 130 ? -4.449 8.406 1.607 1 97.06 130 TYR B CA 1
ATOM 2257 C C . TYR B 1 130 ? -5.602 7.441 1.85 1 97.06 130 TYR B C 1
ATOM 2259 O O . TYR B 1 130 ? -6.629 7.82 2.422 1 97.06 130 TYR B O 1
ATOM 2267 N N . GLU B 1 131 ? -5.461 6.242 1.37 1 95.38 131 GLU B N 1
ATOM 2268 C CA . GLU B 1 131 ? -6.516 5.25 1.567 1 95.38 131 GLU B CA 1
ATOM 2269 C C . GLU B 1 131 ? -6.785 5.023 3.051 1 95.38 131 GLU B C 1
ATOM 2271 O O . GLU B 1 131 ? -7.941 4.941 3.471 1 95.38 131 GLU B O 1
ATOM 2276 N N . GLN B 1 132 ? -5.773 4.93 3.801 1 96.12 132 GLN B N 1
ATOM 2277 C CA . GLN B 1 132 ? -5.953 4.598 5.211 1 96.12 132 GLN B CA 1
ATOM 2278 C C . GLN B 1 132 ? -6.543 5.77 5.984 1 96.12 132 GLN B C 1
ATOM 2280 O O . GLN B 1 132 ? -7.305 5.574 6.934 1 96.12 132 GLN B O 1
ATOM 2285 N N . ILE B 1 133 ? -6.156 7.008 5.641 1 97.12 133 ILE B N 1
ATOM 2286 C CA . ILE B 1 133 ? -6.82 8.164 6.238 1 97.12 133 ILE B CA 1
ATOM 2287 C C . ILE B 1 133 ? -8.312 8.125 5.91 1 97.12 133 ILE B C 1
ATOM 2289 O O . ILE B 1 133 ? -9.148 8.336 6.789 1 97.12 133 ILE B O 1
ATOM 2293 N N . TYR B 1 134 ? -8.578 7.859 4.672 1 96.69 134 TYR B N 1
ATOM 2294 C CA . TYR B 1 134 ? -9.977 7.75 4.266 1 96.69 134 TYR B CA 1
ATOM 2295 C C . TYR B 1 134 ? -10.688 6.652 5.043 1 96.69 134 TYR B C 1
ATOM 2297 O O . TYR B 1 134 ? -11.773 6.871 5.586 1 96.69 134 TYR B O 1
ATOM 2305 N N . ARG B 1 135 ? -10.125 5.547 5.051 1 95.19 135 ARG B N 1
ATOM 2306 C CA . ARG B 1 135 ? -10.695 4.434 5.801 1 95.19 135 ARG B CA 1
ATOM 2307 C C . ARG B 1 135 ? -10.883 4.805 7.27 1 95.19 135 ARG B C 1
ATOM 2309 O O . ARG B 1 135 ? -11.891 4.434 7.883 1 95.19 135 ARG B O 1
ATOM 2316 N N . GLY B 1 136 ? -9.875 5.43 7.84 1 95.88 136 GLY B N 1
ATOM 2317 C CA . GLY B 1 136 ? -10 5.887 9.219 1 95.88 136 GLY B CA 1
ATOM 2318 C C . GLY B 1 136 ? -11.219 6.746 9.453 1 95.88 136 GLY B C 1
ATOM 2319 O O . GLY B 1 136 ? -11.922 6.578 10.461 1 95.88 136 GLY B O 1
ATOM 2320 N N . TYR B 1 137 ? -11.477 7.613 8.562 1 96.5 137 TYR B N 1
ATOM 2321 C CA . TYR B 1 137 ? -12.641 8.477 8.688 1 96.5 137 TYR B CA 1
ATOM 2322 C C . TYR B 1 137 ? -13.93 7.684 8.508 1 96.5 137 TYR B C 1
ATOM 2324 O O . TYR B 1 137 ? -14.938 7.973 9.156 1 96.5 137 TYR B O 1
ATOM 2332 N N . ARG B 1 138 ? -13.875 6.742 7.609 1 94.81 138 ARG B N 1
ATOM 2333 C CA . ARG B 1 138 ? -15.047 5.879 7.449 1 94.81 138 ARG B CA 1
ATOM 2334 C C . ARG B 1 138 ? -15.367 5.145 8.742 1 94.81 138 ARG B C 1
ATOM 2336 O O . ARG B 1 138 ? -16.531 5.055 9.141 1 94.81 138 ARG B O 1
ATOM 2343 N N . ILE B 1 139 ? -14.398 4.605 9.344 1 93.69 139 ILE B N 1
ATOM 2344 C CA . ILE B 1 139 ? -14.555 3.898 10.617 1 93.69 139 ILE B CA 1
ATOM 2345 C C . ILE B 1 139 ? -15.117 4.852 11.672 1 93.69 139 ILE B C 1
ATOM 2347 O O . ILE B 1 139 ? -16.047 4.504 12.391 1 93.69 139 ILE B O 1
ATOM 2351 N N . LEU B 1 140 ? -14.555 6.047 11.719 1 93.56 140 LEU B N 1
ATOM 2352 C CA . LEU B 1 140 ? -14.961 7.047 12.703 1 93.56 140 LEU B CA 1
ATOM 2353 C C . LEU B 1 140 ? -16.438 7.395 12.547 1 93.56 140 LEU B C 1
ATOM 2355 O O . LEU B 1 140 ? -17.125 7.652 13.539 1 93.56 140 LEU B O 1
ATOM 2359 N N . HIS B 1 141 ? -16.906 7.344 11.383 1 93.19 141 HIS B N 1
ATOM 2360 C CA . HIS B 1 141 ? -18.266 7.773 11.109 1 93.19 141 HIS B CA 1
ATOM 2361 C C . HIS B 1 141 ? -19.203 6.582 10.93 1 93.19 141 HIS B C 1
ATOM 2363 O O . HIS B 1 141 ? -20.312 6.73 10.422 1 93.19 141 HIS B O 1
ATOM 2369 N N . ASN B 1 142 ? -18.688 5.367 11.258 1 88.25 142 ASN B N 1
ATOM 2370 C CA . ASN B 1 142 ? -19.469 4.133 11.266 1 88.25 142 ASN B CA 1
ATOM 2371 C C . ASN B 1 142 ? -20 3.791 9.875 1 88.25 142 ASN B C 1
ATOM 2373 O O . ASN B 1 142 ? -21.141 3.367 9.734 1 88.25 142 ASN B O 1
ATOM 2377 N N . HIS B 1 143 ? -19.344 4.188 8.961 1 82.31 143 HIS B N 1
ATOM 2378 C CA . HIS B 1 143 ? -19.641 3.795 7.594 1 82.31 143 HIS B CA 1
ATOM 2379 C C . HIS B 1 143 ? -18.812 2.582 7.172 1 82.31 143 HIS B C 1
ATOM 2381 O O . HIS B 1 143 ? -17.656 2.451 7.562 1 82.31 143 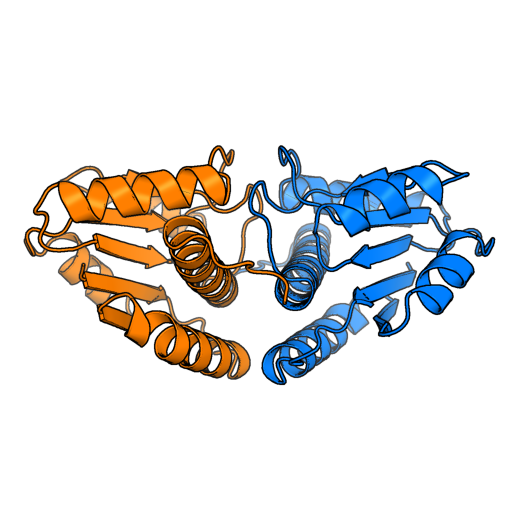HIS B O 1
ATOM 2387 N N . PRO B 1 144 ? -19.578 1.587 6.555 1 69.06 144 PRO B N 1
ATOM 2388 C CA . PRO B 1 144 ? -18.797 0.448 6.07 1 69.06 144 PRO B CA 1
ATOM 2389 C C . PRO B 1 144 ? -17.734 0.855 5.059 1 69.06 144 PRO B C 1
ATOM 2391 O O . PRO B 1 144 ? -17.953 1.775 4.266 1 69.06 144 PRO B O 1
ATOM 2394 N N . TYR B 1 145 ? -16.594 0.581 5.199 1 63.66 145 TYR B N 1
ATOM 2395 C CA . TYR B 1 145 ? -15.594 0.841 4.176 1 63.66 145 TYR B CA 1
ATOM 2396 C C . TYR B 1 145 ? -15.852 0.006 2.93 1 63.66 145 TYR B C 1
ATOM 2398 O O . TYR B 1 145 ? -15.664 0.482 1.807 1 63.66 145 TYR B O 1
ATOM 2406 N N . HIS B 1 146 ? -16.094 -1.42 2.99 1 57.38 146 HIS B N 1
ATOM 2407 C CA . HIS B 1 146 ? -16.266 -2.309 1.846 1 57.38 146 HIS B CA 1
ATOM 2408 C C . HIS B 1 146 ? -17.672 -2.189 1.254 1 57.38 146 HIS B C 1
ATOM 2410 O O . HIS B 1 146 ? -17.922 -2.654 0.14 1 57.38 146 HIS B O 1
ATOM 2416 N N . LYS B 1 147 ? -18.125 -1.079 0.818 1 40.22 147 LYS B N 1
ATOM 2417 C CA . LYS B 1 147 ? -19.422 -1.365 0.202 1 40.22 147 LYS B CA 1
ATOM 2418 C C . LYS B 1 147 ? -19.25 -1.914 -1.211 1 40.22 147 LYS B C 1
ATOM 2420 O O . LYS B 1 147 ? -18.312 -1.539 -1.917 1 40.22 147 LYS B O 1
#

Radius of gyration: 19.09 Å; Cα contacts (8 Å, |Δi|>4): 516; chains: 2; bounding box: 41×55×38 Å

Solvent-accessible surface area (backbone atoms only — not comparable to full-atom values): 15815 Å² total; per-residue (Å²): 92,36,40,40,35,37,28,31,50,55,85,74,67,60,72,38,44,58,55,47,45,52,53,46,43,60,64,33,52,80,76,32,48,65,49,77,44,76,40,76,53,69,68,58,52,54,55,59,67,66,49,85,76,71,42,47,51,30,35,47,42,61,34,89,49,82,45,32,43,67,54,45,21,52,49,52,52,50,50,61,71,66,71,57,67,27,41,34,37,36,25,49,56,74,43,76,65,44,55,54,47,56,65,64,60,38,79,70,75,52,42,77,39,36,68,16,36,33,74,53,53,15,54,56,47,46,46,51,49,47,51,44,54,42,47,13,52,27,55,71,66,72,40,79,74,78,111,93,36,40,41,37,38,29,31,51,55,85,75,67,60,70,39,44,58,53,49,44,50,51,46,42,60,65,33,53,79,76,33,48,65,49,77,43,75,40,76,53,70,69,57,52,53,55,59,66,66,51,85,77,72,43,48,50,32,34,47,41,61,33,88,51,83,44,32,43,67,55,46,21,51,48,52,52,49,49,59,71,66,70,56,66,26,40,33,39,38,27,50,58,74,42,78,67,46,55,55,47,55,65,63,61,40,78,72,73,52,42,77,40,38,69,17,39,34,74,54,52,15,56,56,46,49,47,52,50,48,51,43,54,44,46,14,52,28,57,73,68,72,39,79,75,78,112

Organism: NCBI:txid39488

Secondary structure (DSSP, 8-state):
-EEEEEEEPPSS--HHHHHHHHHHHHHHTTT-EEEEEEE--HHHHHHHHHS--SSEEEEE--S-----HHHHHHHHHHHHHTT---EEEEE---SHHHHHHHHHH-SS--EEE-S-SS---HHHHHHHHHHHHHHHHHHHTT--S--/-EEEEEEEPPSS--HHHHHHHHHHHHHHTTT-EEEEEEE--HHHHHHHHHS--SSEEEEE--S-----HHHHHHHHHHHHHTT---EEEEE---SHHHHHHHHHH-SS--EEE-S-SS---HHHHHHHHHHHHHHHHHHHTT--S--

Nearest PDB structures (foldseek):
  1to0-assembly1_A  TM=7.779E-01  e=3.764E-09  Bacillus subtilis
  1vh0-assembly9_D  TM=7.870E-01  e=5.895E-09  Staphylococcus aureus
  1to0-assembly3_E  TM=7.866E-01  e=1.868E-08  Bacillus subtilis
  1to0-assembly2_D  TM=7.667E-01  e=3.545E-08  Bacillus subtilis
  1to0-assembly1_A  TM=7.775E-01  e=2.523E-09  Bacillus subtilis